Protein AF-A0A0Q3HQ32-F1 (afdb_monomer)

Mean predicted aligned error: 16.42 Å

Structure (mmCIF, N/CA/C/O backbone):
data_AF-A0A0Q3HQ32-F1
#
_entry.id   AF-A0A0Q3HQ32-F1
#
loop_
_atom_site.group_PDB
_atom_site.id
_atom_site.type_symbol
_atom_site.label_atom_id
_atom_site.label_alt_id
_atom_site.label_comp_id
_atom_site.label_asym_id
_atom_site.label_entity_id
_atom_site.label_seq_id
_atom_site.pdbx_PDB_ins_code
_atom_site.Cartn_x
_atom_site.Cartn_y
_atom_site.Cartn_z
_atom_site.occupancy
_atom_site.B_iso_or_equiv
_atom_site.auth_seq_id
_atom_site.auth_comp_id
_atom_site.auth_asym_id
_atom_site.auth_atom_id
_atom_site.pdbx_PDB_model_num
ATOM 1 N N . MET A 1 1 ? -15.593 18.025 6.399 1.00 40.31 1 MET A N 1
ATOM 2 C CA . MET A 1 1 ? -14.802 18.850 5.454 1.00 40.31 1 MET A CA 1
ATOM 3 C C . MET A 1 1 ? -15.377 18.952 4.034 1.00 40.31 1 MET A C 1
ATOM 5 O O . MET A 1 1 ? -15.222 20.007 3.442 1.00 40.31 1 MET A O 1
ATOM 9 N N . ARG A 1 2 ? -16.107 17.960 3.482 1.00 35.00 2 ARG A N 1
ATOM 10 C CA . ARG A 1 2 ? -16.686 18.068 2.115 1.00 35.00 2 ARG A CA 1
ATOM 11 C C . ARG A 1 2 ? -17.697 19.211 1.888 1.00 35.00 2 ARG A C 1
ATOM 13 O O . ARG A 1 2 ? -17.949 19.543 0.744 1.00 35.00 2 ARG A O 1
ATOM 20 N N . LYS A 1 3 ? -18.261 19.812 2.944 1.00 47.81 3 LYS A N 1
ATOM 21 C CA . LYS A 1 3 ? -19.227 20.924 2.838 1.00 47.81 3 LYS A CA 1
ATOM 22 C C . LYS A 1 3 ? -18.592 22.320 2.700 1.00 47.81 3 LYS A C 1
ATOM 24 O O . LYS A 1 3 ? -19.325 23.278 2.513 1.00 47.81 3 LYS A O 1
ATOM 29 N N . VAL A 1 4 ? -17.265 22.442 2.822 1.00 59.91 4 VAL A N 1
ATOM 30 C CA . VAL A 1 4 ? -16.545 23.738 2.779 1.00 59.91 4 VAL A CA 1
ATOM 31 C C . VAL A 1 4 ? -15.892 23.982 1.412 1.00 59.91 4 VAL A C 1
ATOM 33 O O . VAL A 1 4 ? -15.452 25.082 1.104 1.00 59.91 4 VAL A O 1
ATOM 36 N N . ILE A 1 5 ? -15.848 22.956 0.563 1.00 57.22 5 ILE A N 1
ATOM 37 C CA . ILE A 1 5 ? -15.231 23.025 -0.759 1.00 57.22 5 ILE A CA 1
ATOM 38 C C . ILE A 1 5 ? -16.350 23.226 -1.772 1.00 57.22 5 ILE A C 1
ATOM 40 O O . ILE A 1 5 ? -17.346 22.503 -1.739 1.00 57.22 5 ILE A O 1
ATOM 44 N N . ALA A 1 6 ? -16.190 24.212 -2.656 1.00 66.69 6 ALA A N 1
ATOM 45 C CA . ALA A 1 6 ? -17.131 24.451 -3.742 1.00 66.69 6 ALA A CA 1
ATOM 46 C C . ALA A 1 6 ? -17.370 23.156 -4.551 1.00 66.69 6 ALA A C 1
ATOM 48 O O . ALA A 1 6 ? -16.445 22.351 -4.670 1.00 66.69 6 ALA A O 1
ATOM 49 N N . PRO A 1 7 ? -18.552 22.957 -5.163 1.00 66.94 7 PRO A N 1
ATOM 50 C CA . PRO A 1 7 ? -18.891 21.722 -5.884 1.00 66.94 7 PRO A CA 1
ATOM 51 C C . PRO A 1 7 ? -17.851 21.280 -6.932 1.00 66.94 7 PRO A C 1
ATOM 53 O O . PRO A 1 7 ? -17.677 20.086 -7.152 1.00 66.94 7 PRO A O 1
ATOM 56 N N . ASN A 1 8 ? -17.112 22.234 -7.514 1.00 71.62 8 ASN A N 1
ATOM 57 C CA . ASN A 1 8 ? -16.063 22.002 -8.516 1.00 71.62 8 ASN A CA 1
ATOM 58 C C . ASN A 1 8 ? -14.633 22.258 -7.995 1.00 71.62 8 ASN A C 1
ATOM 60 O O . ASN A 1 8 ? -13.676 22.275 -8.771 1.00 71.62 8 ASN A O 1
ATOM 64 N N . GLY A 1 9 ? -14.467 22.495 -6.693 1.00 68.06 9 GLY A N 1
ATOM 65 C CA . GLY A 1 9 ? -13.173 22.776 -6.080 1.00 68.06 9 GLY A CA 1
ATOM 66 C C . GLY A 1 9 ? -12.280 21.537 -6.070 1.00 68.06 9 GLY A C 1
ATOM 67 O O . GLY A 1 9 ? -12.609 20.521 -5.458 1.00 68.06 9 GLY A O 1
ATOM 68 N N . LYS A 1 10 ? -11.122 21.620 -6.730 1.00 76.31 10 LYS A N 1
ATOM 69 C CA . LYS A 1 10 ? -10.086 20.581 -6.686 1.00 76.31 10 LYS A CA 1
ATOM 70 C C . LYS A 1 10 ? -9.064 20.943 -5.610 1.00 76.31 10 LYS A C 1
ATOM 72 O O . LYS A 1 10 ? -8.458 22.005 -5.668 1.00 76.31 10 LYS A O 1
ATOM 77 N N . ILE A 1 11 ? -8.856 20.053 -4.641 1.00 79.19 11 ILE A N 1
ATOM 78 C CA . ILE A 1 11 ? -7.730 20.154 -3.702 1.00 79.19 11 ILE A CA 1
ATOM 79 C C . ILE A 1 11 ? -6.495 19.575 -4.398 1.00 79.19 11 ILE A C 1
ATOM 81 O O . ILE A 1 11 ? -6.561 18.446 -4.900 1.00 79.19 11 ILE A O 1
ATOM 85 N N . GLY A 1 12 ? -5.393 20.326 -4.423 1.00 80.81 12 GLY A N 1
ATOM 86 C CA . GLY A 1 12 ? -4.109 19.852 -4.947 1.00 80.81 12 GLY A CA 1
ATOM 87 C C . GLY A 1 12 ? -3.617 18.594 -4.223 1.00 80.81 12 GLY A C 1
ATOM 88 O O . GLY A 1 12 ? -3.947 18.382 -3.055 1.00 80.81 12 GLY A O 1
ATOM 89 N N . LYS A 1 13 ? -2.849 17.749 -4.920 1.00 74.94 13 LYS A N 1
ATOM 90 C CA . LYS A 1 13 ? -2.297 16.500 -4.366 1.00 74.94 13 LYS A CA 1
ATOM 91 C C . LYS A 1 13 ? -1.462 16.778 -3.108 1.00 74.94 13 LYS A C 1
ATOM 93 O O . LYS A 1 13 ? -1.785 16.246 -2.053 1.00 74.94 13 LYS A O 1
ATOM 98 N N . ASP A 1 14 ? -0.536 17.724 -3.196 1.00 71.50 14 ASP A N 1
ATOM 99 C CA . ASP A 1 14 ? 0.360 18.106 -2.099 1.00 71.50 14 ASP A CA 1
ATOM 100 C C . ASP A 1 14 ? -0.407 18.611 -0.868 1.00 71.50 14 ASP A C 1
ATOM 102 O O . ASP A 1 14 ? -0.069 18.299 0.268 1.00 71.50 14 ASP A O 1
ATOM 106 N N . ALA A 1 15 ? -1.506 19.345 -1.079 1.00 80.19 15 ALA A N 1
ATOM 107 C CA . ALA A 1 15 ? -2.353 19.816 0.014 1.00 80.19 15 ALA A CA 1
ATOM 108 C C . ALA A 1 15 ? -3.093 18.662 0.714 1.00 80.19 15 ALA A C 1
ATOM 110 O O . ALA A 1 15 ? -3.284 18.702 1.929 1.00 80.19 15 ALA A O 1
ATOM 111 N N . LYS A 1 16 ? -3.500 17.622 -0.027 1.00 74.25 16 LYS A N 1
ATOM 112 C CA . LYS A 1 16 ? -4.093 16.416 0.574 1.00 74.25 16 LYS A CA 1
ATOM 113 C C . LYS A 1 16 ? -3.062 15.658 1.403 1.00 74.25 16 LYS A C 1
ATOM 115 O O . LYS A 1 16 ? -3.372 15.288 2.530 1.00 74.25 16 LYS A O 1
ATOM 120 N N . GLU A 1 17 ? -1.862 15.471 0.861 1.00 76.38 17 GLU A N 1
ATOM 121 C CA . GLU A 1 17 ? -0.759 14.780 1.538 1.00 76.38 17 GLU A CA 1
ATOM 122 C C . GLU A 1 17 ? -0.335 15.523 2.806 1.00 76.38 17 GLU A C 1
ATOM 124 O O . GLU A 1 17 ? -0.243 14.914 3.870 1.00 76.38 17 GLU A O 1
ATOM 129 N N . ALA A 1 18 ? -0.195 16.850 2.737 1.00 78.19 18 ALA A N 1
ATOM 130 C CA . ALA A 1 18 ? 0.113 17.677 3.897 1.00 78.19 18 ALA A CA 1
ATOM 131 C C . ALA A 1 18 ? -0.952 17.524 4.991 1.00 78.19 18 ALA A C 1
ATOM 133 O O . ALA A 1 18 ? -0.625 17.203 6.132 1.00 78.19 18 ALA A O 1
ATOM 134 N N . VAL A 1 19 ? -2.238 17.688 4.655 1.00 84.88 19 VAL A N 1
ATOM 135 C CA . VAL A 1 19 ? -3.330 17.533 5.632 1.00 84.88 19 VAL A CA 1
ATOM 136 C C . VAL A 1 19 ? -3.353 16.122 6.220 1.00 84.88 19 VAL A C 1
ATOM 138 O O . VAL A 1 19 ? -3.538 15.972 7.426 1.00 84.88 19 VAL A O 1
ATOM 141 N N . GLN A 1 20 ? -3.136 15.085 5.411 1.00 77.69 20 GLN A N 1
ATOM 142 C CA . GLN A 1 20 ? -3.074 13.705 5.893 1.00 77.69 20 GLN A CA 1
ATOM 143 C C . GLN A 1 20 ? -1.900 13.482 6.854 1.00 77.69 20 GLN A C 1
ATOM 145 O O . GLN A 1 20 ? -2.082 12.837 7.892 1.00 77.69 20 GLN A O 1
ATOM 150 N N . ALA A 1 21 ? -0.726 14.041 6.556 1.00 78.31 21 ALA A N 1
ATOM 151 C CA . ALA A 1 21 ? 0.438 13.978 7.431 1.00 78.31 21 ALA A CA 1
ATOM 152 C C . ALA A 1 21 ? 0.165 14.678 8.772 1.00 78.31 21 ALA A C 1
ATOM 154 O O . ALA A 1 21 ? 0.379 14.073 9.825 1.00 78.31 21 ALA A O 1
ATOM 155 N N . PHE A 1 22 ? -0.410 15.886 8.744 1.00 84.44 22 PHE A N 1
ATOM 156 C CA . PHE A 1 22 ? -0.798 16.625 9.952 1.00 84.44 22 PHE A CA 1
ATOM 157 C C . PHE A 1 22 ? -1.822 15.864 10.797 1.00 84.44 22 PHE A C 1
ATOM 159 O O . PHE A 1 22 ? -1.665 15.752 12.010 1.00 84.44 22 PHE A O 1
ATOM 166 N N . VAL A 1 23 ? -2.864 15.307 10.174 1.00 84.56 23 VAL A N 1
ATOM 167 C CA . VAL A 1 23 ? -3.892 14.530 10.888 1.00 84.56 23 VAL A CA 1
ATOM 168 C C . VAL A 1 23 ? -3.286 13.278 11.518 1.00 84.56 23 VAL A C 1
ATOM 170 O O . VAL A 1 23 ? -3.596 12.949 12.663 1.00 84.56 23 VAL A O 1
ATOM 173 N N . SER A 1 24 ? -2.399 12.593 10.800 1.00 81.62 24 SER A N 1
ATOM 174 C CA . SER A 1 24 ? -1.732 11.390 11.304 1.00 81.62 24 SER A CA 1
ATOM 175 C C . SER A 1 24 ? -0.827 11.703 12.498 1.00 81.62 24 SER A C 1
ATOM 177 O O . SER A 1 24 ? -0.835 10.972 13.490 1.00 81.62 24 SER A O 1
ATOM 179 N N . GLU A 1 25 ? -0.072 12.800 12.431 1.00 87.06 25 GLU A N 1
ATOM 180 C CA . GLU A 1 25 ? 0.767 13.266 13.537 1.00 87.06 25 GLU A CA 1
ATOM 181 C C . GLU A 1 25 ? -0.073 13.690 14.745 1.00 87.06 25 GLU A C 1
ATOM 183 O O . GLU A 1 25 ? 0.215 13.284 15.870 1.00 87.06 25 GLU A O 1
ATOM 188 N N . PHE A 1 26 ? -1.166 14.417 14.512 1.00 88.38 26 PHE A N 1
ATOM 189 C CA . PHE A 1 26 ? -2.107 14.809 15.554 1.00 88.38 26 PHE A CA 1
ATOM 190 C C . PHE A 1 26 ? -2.665 13.593 16.309 1.00 88.38 26 PHE A C 1
ATOM 192 O O . PHE A 1 26 ? -2.622 13.554 17.540 1.00 88.38 26 PHE A O 1
ATOM 199 N N . ILE A 1 27 ? -3.115 12.556 15.591 1.00 88.19 27 ILE A N 1
ATOM 200 C CA . ILE A 1 27 ? -3.602 11.309 16.205 1.00 88.19 27 ILE A CA 1
ATOM 201 C C . ILE A 1 27 ? -2.493 10.645 17.026 1.00 88.19 27 ILE A C 1
ATOM 203 O O . ILE A 1 27 ? -2.734 10.227 18.162 1.00 88.19 27 ILE A O 1
ATOM 207 N N . ALA A 1 28 ? -1.277 10.554 16.481 1.00 85.25 28 ALA A N 1
ATOM 208 C CA . ALA A 1 28 ? -0.144 9.949 17.174 1.00 85.25 28 ALA A CA 1
ATOM 209 C C . ALA A 1 28 ? 0.211 10.705 18.464 1.00 85.25 28 ALA A C 1
ATOM 211 O O . ALA A 1 28 ? 0.496 10.079 19.487 1.00 85.25 28 ALA A O 1
ATOM 212 N N . PHE A 1 29 ? 0.157 12.035 18.432 1.00 88.94 29 PHE A N 1
ATOM 213 C CA . PHE A 1 29 ? 0.477 12.898 19.561 1.00 88.94 29 PHE A CA 1
ATOM 214 C C . PHE A 1 29 ? -0.563 12.788 20.683 1.00 88.94 29 PHE A C 1
ATOM 216 O O . PHE A 1 29 ? -0.204 12.483 21.822 1.00 88.94 29 PHE A O 1
ATOM 223 N N . VAL A 1 30 ? -1.856 12.900 20.353 1.00 90.81 30 VAL A N 1
ATOM 224 C CA . VAL A 1 30 ? -2.958 12.730 21.319 1.00 90.81 30 VAL A CA 1
ATOM 225 C C . VAL A 1 30 ? -2.947 11.326 21.926 1.00 90.81 30 VAL A C 1
ATOM 227 O O . VAL A 1 30 ? -3.079 11.166 23.140 1.00 90.81 30 VAL A O 1
ATOM 230 N N . THR A 1 31 ? -2.735 10.295 21.104 1.00 91.06 31 THR A N 1
ATOM 231 C CA . THR A 1 31 ? -2.704 8.900 21.573 1.00 91.06 31 THR A CA 1
ATOM 232 C C . THR A 1 31 ? -1.505 8.637 22.481 1.00 91.06 31 THR A C 1
ATOM 234 O O . THR A 1 31 ? -1.635 7.924 23.478 1.00 91.06 31 THR A O 1
ATOM 237 N N . ARG A 1 32 ? -0.337 9.220 22.179 1.00 91.06 32 ARG A N 1
ATOM 238 C CA . ARG A 1 32 ? 0.861 9.114 23.024 1.00 91.06 32 ARG A CA 1
ATOM 239 C C . ARG A 1 32 ? 0.616 9.726 24.400 1.00 91.06 32 ARG A C 1
ATOM 241 O O . ARG A 1 32 ? 0.909 9.076 25.403 1.00 91.06 32 ARG A O 1
ATOM 248 N N . GLU A 1 33 ? 0.045 10.924 24.443 1.00 91.31 33 GLU A N 1
ATOM 249 C CA . GLU A 1 33 ? -0.252 11.627 25.693 1.00 91.31 33 GLU A CA 1
ATOM 250 C C . GLU A 1 33 ? -1.294 10.856 26.527 1.00 91.31 33 GLU A C 1
ATOM 252 O O . GLU A 1 33 ? -1.085 10.578 27.712 1.00 91.31 33 GLU A O 1
ATOM 257 N N . ALA A 1 34 ? -2.362 10.369 25.885 1.00 93.75 34 ALA A N 1
ATOM 258 C CA . ALA A 1 34 ? -3.382 9.538 26.527 1.00 93.75 34 ALA A CA 1
ATOM 259 C C . ALA A 1 34 ? -2.824 8.198 27.041 1.00 93.75 34 ALA A C 1
ATOM 261 O O . ALA A 1 34 ? -3.171 7.752 28.136 1.00 93.75 34 ALA A O 1
ATOM 262 N N . SER A 1 35 ? -1.922 7.561 26.288 1.00 91.75 35 SER A N 1
ATOM 263 C CA . SER A 1 35 ? -1.236 6.333 26.706 1.00 91.75 35 SER A CA 1
ATOM 264 C C . SER A 1 35 ? -0.340 6.568 27.926 1.00 91.75 35 SER A C 1
ATOM 266 O O . SER A 1 35 ? -0.322 5.749 28.848 1.00 91.75 35 SER A O 1
ATOM 268 N N . GLY A 1 36 ? 0.362 7.706 27.974 1.00 88.88 36 GLY A N 1
ATOM 269 C CA . GLY A 1 36 ? 1.156 8.116 29.132 1.00 88.88 36 GLY A CA 1
ATOM 270 C C . GLY A 1 36 ? 0.309 8.236 30.400 1.00 88.88 36 GLY A C 1
ATOM 271 O O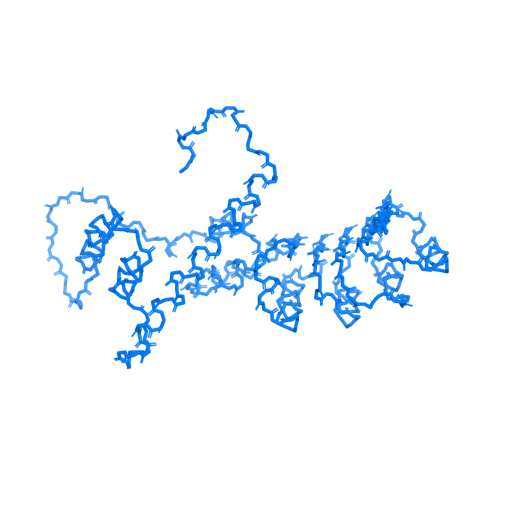 . GLY A 1 36 ? 0.699 7.728 31.454 1.00 88.88 36 GLY A O 1
ATOM 272 N N . LYS A 1 37 ? -0.882 8.837 30.291 1.00 91.25 37 LYS A N 1
ATOM 273 C CA . LYS A 1 37 ? -1.860 8.931 31.385 1.00 91.25 37 LYS A CA 1
ATOM 274 C C . LYS A 1 37 ? -2.392 7.564 31.816 1.00 91.25 37 LYS A C 1
ATOM 276 O O . LYS A 1 37 ? -2.307 7.235 32.995 1.00 91.25 37 LYS A O 1
ATOM 281 N N . CYS A 1 38 ? -2.832 6.745 30.863 1.00 90.12 38 CYS A N 1
ATOM 282 C CA . CYS A 1 38 ? -3.322 5.382 31.093 1.00 90.12 38 CYS A CA 1
ATOM 283 C C . CYS A 1 38 ? -2.308 4.522 31.866 1.00 90.12 38 CYS A C 1
ATOM 285 O O . CYS A 1 38 ? -2.653 3.851 32.838 1.00 90.12 38 CYS A O 1
ATOM 287 N N . ARG A 1 39 ? -1.026 4.594 31.477 1.00 88.25 39 ARG A N 1
ATOM 288 C CA . ARG A 1 39 ? 0.068 3.862 32.134 1.00 88.25 39 ARG A CA 1
ATOM 289 C C . ARG A 1 39 ? 0.305 4.336 33.566 1.00 88.25 39 ARG A C 1
ATOM 291 O O . ARG A 1 39 ? 0.517 3.506 34.446 1.00 88.25 39 ARG A O 1
ATOM 298 N N . LYS A 1 40 ? 0.258 5.652 33.811 1.00 89.56 40 LYS A N 1
ATOM 299 C CA . LYS A 1 40 ? 0.364 6.223 35.168 1.00 89.56 40 LYS A CA 1
ATOM 300 C C . LYS A 1 40 ? -0.776 5.745 36.071 1.00 89.56 40 LYS A C 1
ATOM 302 O O . LYS A 1 40 ? -0.554 5.527 37.256 1.00 89.56 40 LYS A O 1
ATOM 307 N N . GLU A 1 41 ? -1.960 5.534 35.504 1.00 90.62 41 GLU A N 1
ATOM 308 C CA . GLU A 1 41 ? -3.147 5.032 36.210 1.00 90.62 41 GLU A CA 1
ATOM 309 C C . GLU A 1 41 ? -3.221 3.499 36.286 1.00 90.62 41 GLU A C 1
ATOM 311 O O . GLU A 1 41 ? -4.186 2.963 36.824 1.00 90.62 41 GLU A O 1
ATOM 316 N N . LYS A 1 42 ? -2.198 2.785 35.787 1.00 88.19 42 LYS A N 1
ATOM 317 C CA . LYS A 1 42 ? -2.128 1.313 35.742 1.00 88.19 42 LYS A CA 1
ATOM 318 C C . LYS A 1 42 ? -3.342 0.661 35.063 1.00 88.19 42 LYS A C 1
ATOM 320 O O . LYS A 1 42 ? -3.698 -0.467 35.389 1.00 88.19 42 LYS A O 1
ATOM 325 N N . GLN A 1 43 ? -3.968 1.359 34.119 1.00 80.25 43 GLN A N 1
ATOM 326 C CA . GLN A 1 43 ? -5.045 0.796 33.312 1.00 80.25 43 GLN A CA 1
ATOM 327 C C . GLN A 1 43 ? -4.470 0.075 32.093 1.00 80.25 43 GLN A C 1
ATOM 329 O O . GLN A 1 43 ? -3.504 0.534 31.479 1.00 80.25 43 GLN A O 1
ATOM 334 N N . GLU A 1 44 ? -5.087 -1.046 31.730 1.00 76.00 44 GLU A N 1
ATOM 335 C CA . GLU A 1 44 ? -4.661 -1.872 30.595 1.00 76.00 44 GLU A CA 1
ATOM 336 C C . GLU A 1 44 ? -5.120 -1.303 29.242 1.00 76.00 44 GLU A C 1
ATOM 338 O O . GLU A 1 44 ? -4.537 -1.625 28.208 1.00 76.00 44 GLU A O 1
ATOM 343 N N . ALA A 1 45 ? -6.132 -0.425 29.237 1.00 79.31 45 ALA A N 1
ATOM 344 C CA . ALA A 1 45 ? -6.741 0.110 28.024 1.00 79.31 45 ALA A CA 1
ATOM 345 C C . ALA A 1 45 ? -6.949 1.631 28.078 1.00 79.31 45 ALA A C 1
ATOM 347 O O . ALA A 1 45 ? -7.381 2.195 29.084 1.00 79.31 45 ALA A O 1
ATOM 348 N N . ILE A 1 46 ? -6.690 2.299 26.950 1.00 86.00 46 ILE A N 1
ATOM 349 C CA . ILE A 1 46 ? -6.965 3.729 26.787 1.00 86.00 46 ILE A CA 1
ATOM 350 C C . ILE A 1 46 ? -8.485 3.934 26.716 1.00 86.00 46 ILE A C 1
ATOM 352 O O . ILE A 1 46 ? -9.147 3.393 25.835 1.00 86.00 46 ILE A O 1
ATOM 356 N N . THR A 1 47 ? -9.040 4.732 27.629 1.00 88.19 47 THR A N 1
ATOM 357 C CA . THR A 1 47 ? -10.462 5.072 27.681 1.00 88.19 47 THR A CA 1
ATOM 358 C C . THR A 1 47 ? -10.729 6.442 27.051 1.00 88.19 47 THR A C 1
ATOM 360 O O . THR A 1 47 ? -9.815 7.238 26.821 1.00 88.19 47 THR A O 1
ATOM 363 N N . GLY A 1 48 ? -12.008 6.757 26.813 1.00 88.38 48 GLY A N 1
ATOM 364 C CA . GLY A 1 48 ? -12.416 8.088 26.354 1.00 88.38 48 GLY A CA 1
ATOM 365 C C . GLY A 1 48 ? -12.025 9.218 27.317 1.00 88.38 48 GLY A C 1
ATOM 366 O O . GLY A 1 48 ? -11.739 10.323 26.864 1.00 88.38 48 GLY A O 1
ATOM 367 N N . ASP A 1 49 ? -11.932 8.946 28.623 1.00 90.81 49 ASP A N 1
ATOM 368 C CA . ASP A 1 49 ? -11.510 9.954 29.604 1.00 90.81 49 ASP A CA 1
ATOM 369 C C . ASP A 1 49 ? -10.006 10.251 29.501 1.00 90.81 49 ASP A C 1
ATOM 371 O O . ASP A 1 49 ? -9.603 11.406 29.632 1.00 90.81 49 ASP A O 1
ATOM 375 N N . HIS A 1 50 ? -9.172 9.252 29.177 1.00 92.06 50 HIS A N 1
ATOM 376 C CA . HIS A 1 50 ? -7.748 9.480 28.896 1.00 92.06 50 HIS A CA 1
ATOM 377 C C . HIS A 1 50 ? -7.546 10.358 27.655 1.00 92.06 50 HIS A C 1
ATOM 379 O O . HIS A 1 50 ? -6.663 11.214 27.647 1.00 92.06 50 HIS A O 1
ATOM 385 N N . LEU A 1 51 ? -8.373 10.172 26.619 1.00 94.31 51 LEU A N 1
ATOM 386 C CA . LEU A 1 51 ? -8.341 11.004 25.412 1.00 94.31 51 LEU A CA 1
ATOM 387 C C . LEU A 1 51 ? -8.803 12.435 25.703 1.00 94.31 51 LEU A C 1
ATOM 389 O O . LEU A 1 51 ? -8.157 13.381 25.265 1.00 94.31 51 LEU A O 1
ATOM 393 N N . LEU A 1 52 ? -9.874 12.613 26.483 1.00 93.69 52 LEU A N 1
ATOM 394 C CA . LEU A 1 52 ? -10.320 13.936 26.932 1.00 93.69 52 LEU A CA 1
ATOM 395 C C . LEU A 1 52 ? -9.244 14.651 27.751 1.00 93.69 52 LEU A C 1
AT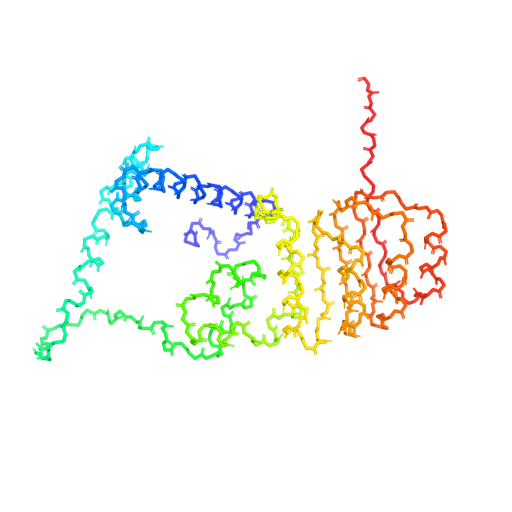OM 397 O O . LEU A 1 52 ? -9.007 15.841 27.551 1.00 93.69 52 LEU A O 1
ATOM 401 N N . TRP A 1 53 ? -8.575 13.927 28.648 1.00 94.00 53 TRP A N 1
ATOM 402 C CA . TRP A 1 53 ? -7.460 14.468 29.416 1.00 94.00 53 TRP A CA 1
ATOM 403 C C . TRP A 1 53 ? -6.305 14.896 28.504 1.00 94.00 53 TRP A C 1
ATOM 405 O O . TRP A 1 53 ? -5.818 16.014 28.634 1.00 94.00 53 TRP A O 1
ATOM 415 N N . ALA A 1 54 ? -5.909 14.052 27.548 1.00 95.00 54 ALA A N 1
ATOM 416 C CA . ALA A 1 54 ? -4.848 14.372 26.597 1.00 95.00 54 ALA A CA 1
ATOM 417 C C . ALA A 1 54 ? -5.187 15.619 25.772 1.00 95.00 54 ALA A C 1
ATOM 419 O O . ALA A 1 54 ? -4.388 16.545 25.703 1.00 95.00 54 ALA A O 1
ATOM 420 N N . MET A 1 55 ? -6.398 15.698 25.218 1.00 95.12 55 MET A N 1
ATOM 421 C CA . MET A 1 55 ? -6.860 16.873 24.473 1.00 95.12 55 MET A CA 1
ATOM 422 C C . MET A 1 55 ? -6.782 18.155 25.315 1.00 95.12 55 MET A C 1
ATOM 424 O O . MET A 1 55 ? -6.368 19.195 24.808 1.00 95.12 55 MET A O 1
ATOM 428 N N . AL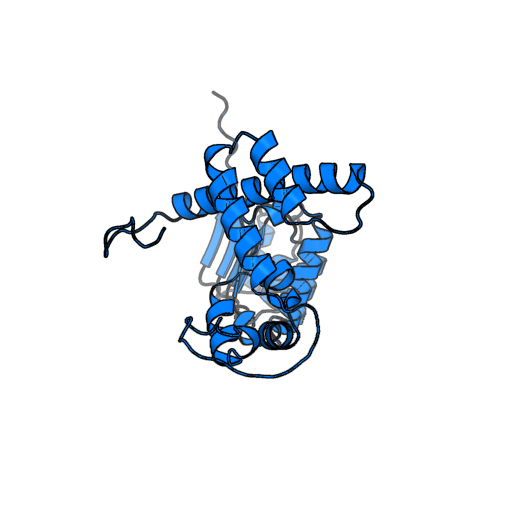A A 1 56 ? -7.119 18.083 26.606 1.00 92.88 56 ALA A N 1
ATOM 429 C CA . ALA A 1 56 ? -7.057 19.233 27.503 1.00 92.88 56 ALA A CA 1
ATOM 430 C C . ALA A 1 56 ? -5.602 19.649 27.777 1.00 92.88 56 ALA A C 1
ATOM 432 O O . ALA A 1 56 ? -5.255 20.822 27.635 1.00 92.88 56 ALA A O 1
ATOM 433 N N . THR A 1 57 ? -4.737 18.687 28.107 1.00 93.25 57 THR A N 1
ATOM 434 C CA . THR A 1 57 ? -3.301 18.911 28.345 1.00 93.25 57 THR A CA 1
ATOM 435 C C . THR A 1 57 ? -2.602 19.516 27.131 1.00 93.25 57 THR A C 1
ATOM 437 O O . THR A 1 57 ? -1.746 20.382 27.276 1.00 93.25 57 THR A O 1
ATOM 440 N N . LEU A 1 58 ? -2.997 19.097 25.930 1.00 93.12 58 LEU A N 1
ATOM 441 C CA . LEU A 1 58 ? -2.423 19.570 24.674 1.00 93.12 58 LEU A CA 1
ATOM 442 C C . LEU A 1 58 ? -3.003 20.915 24.197 1.00 93.12 58 LEU A C 1
ATOM 444 O O . LEU A 1 58 ? -2.648 21.380 23.119 1.00 93.12 58 LEU A O 1
ATOM 448 N N . GLY A 1 59 ? -3.881 21.547 24.984 1.00 92.06 59 GLY A N 1
ATOM 449 C CA . GLY A 1 59 ? -4.405 22.887 24.705 1.00 92.06 59 GLY A CA 1
ATOM 450 C C . GLY A 1 59 ? -5.683 22.934 23.862 1.00 92.06 59 GLY A C 1
ATOM 451 O O . GLY A 1 59 ? -6.151 24.020 23.538 1.00 92.06 59 GLY A O 1
ATOM 452 N N . PHE A 1 60 ? -6.313 21.798 23.551 1.00 92.75 60 PHE A N 1
ATOM 453 C CA . PHE A 1 60 ? -7.554 21.731 22.761 1.00 92.75 60 PHE A CA 1
ATOM 454 C C . PHE A 1 60 ? -8.813 21.927 23.624 1.00 92.75 60 PHE A C 1
ATOM 456 O O . PHE A 1 60 ? -9.764 21.147 23.543 1.00 92.75 60 PHE A O 1
ATOM 463 N N . GLN A 1 61 ? -8.822 22.964 24.467 1.00 90.56 61 GLN A N 1
ATOM 464 C CA . GLN A 1 61 ? -9.867 23.202 25.476 1.00 90.56 61 GLN A CA 1
ATOM 465 C C . GLN A 1 61 ? -11.267 23.367 24.870 1.00 90.56 61 GLN A C 1
ATOM 467 O O . GLN A 1 61 ? -12.227 22.771 25.363 1.00 90.56 61 GLN A O 1
ATOM 472 N N . ASP A 1 62 ? -11.368 24.070 23.741 1.00 88.31 62 ASP A N 1
ATOM 473 C CA . ASP A 1 62 ? -12.641 24.315 23.046 1.00 88.31 62 ASP A CA 1
ATOM 474 C C . ASP A 1 62 ? -13.321 23.023 22.558 1.00 88.31 62 ASP A C 1
ATOM 476 O O . ASP A 1 62 ? -14.535 22.976 22.357 1.00 88.31 62 ASP A O 1
ATOM 480 N N . TYR A 1 63 ? -12.557 21.936 22.412 1.00 88.62 63 TYR A N 1
ATOM 481 C CA . TYR A 1 63 ? -13.067 20.637 21.975 1.00 88.62 63 TYR A CA 1
ATOM 482 C C . TYR A 1 63 ? -13.526 19.750 23.137 1.00 88.62 63 TYR A C 1
ATOM 484 O O . TYR A 1 63 ? -14.251 18.779 22.918 1.00 88.62 63 TYR A O 1
ATOM 492 N N . ILE A 1 64 ? -13.165 20.070 24.381 1.00 91.00 64 ILE A N 1
ATOM 493 C CA . ILE A 1 64 ? -13.411 19.196 25.536 1.00 91.00 64 ILE A CA 1
ATOM 494 C C . ILE A 1 64 ? -14.895 19.045 25.831 1.00 91.00 64 ILE A C 1
ATOM 496 O O . ILE A 1 64 ? -15.366 17.929 26.040 1.00 91.00 64 ILE A O 1
ATOM 500 N N . GLN A 1 65 ? -15.646 20.143 25.850 1.00 83.88 65 GLN A N 1
ATOM 501 C CA . GLN A 1 65 ? -17.070 20.096 26.170 1.00 83.88 65 GLN A CA 1
ATOM 502 C C . GLN A 1 65 ? -17.890 19.357 25.095 1.00 83.88 65 GLN A C 1
ATOM 504 O O . GLN A 1 65 ? -18.647 18.455 25.468 1.00 83.88 65 GLN A O 1
ATOM 509 N N . PRO A 1 66 ? -17.693 19.610 23.784 1.00 88.50 66 PRO A N 1
ATOM 510 C CA . PRO A 1 66 ? -18.288 18.786 22.731 1.00 88.50 66 PRO A CA 1
ATOM 511 C C . PRO A 1 66 ? -17.929 17.296 22.837 1.00 88.50 66 PRO A C 1
ATOM 513 O O . PRO A 1 66 ? -18.808 16.438 22.742 1.00 88.50 66 PRO A O 1
ATOM 516 N N . LEU A 1 67 ? -16.654 16.971 23.076 1.00 88.38 67 LEU A N 1
ATOM 517 C CA . LEU A 1 67 ? -16.197 15.581 23.178 1.00 88.38 67 LEU A CA 1
ATOM 518 C C . LEU A 1 67 ? -16.747 14.878 24.429 1.00 88.38 67 LEU A C 1
ATOM 520 O O . LEU A 1 67 ? -17.103 13.702 24.356 1.00 88.38 67 LEU A O 1
ATOM 524 N N . LYS A 1 68 ? -16.883 15.585 25.558 1.00 86.12 68 LYS A N 1
ATOM 525 C CA . LYS A 1 68 ? -17.533 15.071 26.777 1.00 86.12 68 LYS A CA 1
ATOM 526 C C . LYS A 1 68 ? -18.994 14.715 26.523 1.00 86.12 68 LYS A C 1
ATOM 528 O O . LYS A 1 68 ? -19.416 13.620 26.889 1.00 86.12 68 LYS A O 1
ATOM 533 N N . LEU A 1 69 ? -19.742 15.603 25.865 1.00 81.12 69 LEU A N 1
ATOM 534 C CA . LEU A 1 69 ? -21.139 15.354 25.491 1.00 81.12 69 LEU A CA 1
ATOM 535 C C . LEU A 1 69 ? -21.259 14.135 24.568 1.00 81.12 69 LEU A C 1
ATOM 537 O O . LEU A 1 69 ? -22.120 13.279 24.775 1.00 81.12 69 LEU A O 1
ATOM 541 N N . TYR A 1 70 ? -20.363 14.019 23.585 1.00 82.81 70 TYR A N 1
ATOM 542 C CA . TYR A 1 70 ? -20.318 12.863 22.694 1.00 82.81 70 TYR A CA 1
ATOM 543 C C . TYR A 1 70 ? -20.033 11.560 23.454 1.00 82.81 70 TYR A C 1
ATOM 545 O O . TYR A 1 70 ? -20.754 10.577 23.285 1.00 82.81 70 TYR A O 1
ATOM 553 N N . LEU A 1 71 ? -19.029 11.557 24.337 1.00 83.50 71 LEU A N 1
ATOM 554 C CA . LEU A 1 71 ? -18.668 10.391 25.144 1.00 83.50 71 LEU A CA 1
ATOM 555 C C . LEU A 1 71 ? -19.804 9.974 26.088 1.00 83.50 71 LEU A C 1
ATOM 557 O O . LEU A 1 71 ? -20.071 8.783 26.239 1.00 83.50 71 LEU A O 1
ATOM 561 N N . GLN A 1 72 ? -20.501 10.938 26.693 1.00 79.75 72 GLN A N 1
ATOM 562 C CA . GLN A 1 72 ? -21.665 10.684 27.543 1.00 79.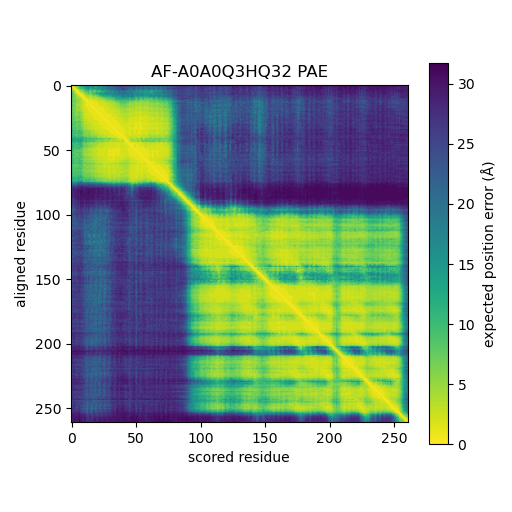75 72 GLN A CA 1
ATOM 563 C C . GLN A 1 72 ? -22.810 10.045 26.751 1.00 79.75 72 GLN A C 1
ATOM 565 O O . GLN A 1 72 ? -23.381 9.050 27.197 1.00 79.75 72 GLN A O 1
ATOM 570 N N . LYS A 1 73 ? -23.107 10.564 25.554 1.00 76.88 73 LYS A N 1
ATOM 571 C CA . LYS A 1 73 ? -24.109 9.973 24.659 1.00 76.88 73 LYS A CA 1
ATOM 572 C C . LYS A 1 73 ? -23.720 8.552 24.253 1.00 76.88 73 LYS A C 1
ATOM 574 O O . LYS A 1 73 ? -24.554 7.659 24.314 1.00 76.88 73 LYS A O 1
ATOM 579 N N . TYR A 1 74 ? -22.455 8.324 23.903 1.00 72.31 74 TYR A N 1
ATOM 580 C CA . TYR A 1 74 ? -21.952 7.001 23.528 1.00 72.31 74 TYR A CA 1
ATOM 581 C C . TYR A 1 74 ? -22.069 5.987 24.678 1.00 72.31 74 TYR A C 1
ATOM 583 O O . TYR A 1 74 ? -22.516 4.862 24.476 1.00 72.31 74 TYR A O 1
ATOM 591 N N . ARG A 1 75 ? -21.754 6.406 25.912 1.00 78.94 75 ARG A N 1
ATOM 592 C CA . ARG A 1 75 ? -21.940 5.595 27.128 1.00 78.94 75 ARG A CA 1
ATOM 593 C C . ARG A 1 75 ? -23.408 5.267 27.412 1.00 78.94 75 ARG A C 1
ATOM 595 O O . ARG A 1 75 ? -23.677 4.188 27.922 1.00 78.94 75 ARG A O 1
ATOM 602 N N . GLY A 1 76 ? -24.333 6.172 27.088 1.00 63.25 76 GLY A N 1
ATOM 603 C CA . GLY A 1 76 ? -25.778 5.956 27.237 1.00 63.25 76 GLY A CA 1
ATOM 604 C C . GLY A 1 76 ? -26.407 5.058 26.164 1.00 63.25 76 GLY A C 1
ATOM 605 O O . GLY A 1 76 ? -27.517 4.582 26.363 1.00 63.25 76 GLY A O 1
ATOM 606 N N . VAL A 1 77 ? -25.711 4.820 25.046 1.00 56.38 77 VAL A N 1
ATOM 607 C CA . VAL A 1 77 ? -26.182 3.993 23.916 1.00 56.38 77 VAL A CA 1
ATOM 608 C C . VAL A 1 77 ? -25.699 2.536 24.015 1.00 56.38 77 VAL A C 1
ATOM 610 O O . VAL A 1 77 ? -26.307 1.656 23.414 1.00 56.38 77 VAL A O 1
ATOM 613 N N . LEU A 1 78 ? -24.652 2.241 24.795 1.00 43.28 78 LEU A N 1
ATOM 614 C CA . LEU A 1 78 ? -24.201 0.865 25.034 1.00 43.28 78 LEU A CA 1
ATOM 615 C C . LEU A 1 78 ? -25.046 0.203 26.145 1.00 43.28 78 LEU A C 1
ATOM 617 O O . LEU A 1 78 ? -25.000 0.660 27.290 1.00 43.28 78 LEU A O 1
ATOM 621 N N . PRO A 1 79 ? -25.795 -0.882 25.870 1.00 41.94 79 PRO A N 1
ATOM 622 C CA . PRO A 1 79 ? -26.632 -1.516 26.881 1.00 41.94 79 PRO A CA 1
ATOM 623 C C . PRO A 1 79 ? -25.781 -2.260 27.924 1.00 41.94 79 PRO A C 1
ATOM 625 O O . PRO A 1 79 ? -25.036 -3.193 27.616 1.00 41.94 79 PRO A O 1
ATOM 628 N N . ARG A 1 80 ? -25.931 -1.886 29.202 1.00 45.50 80 ARG A N 1
ATOM 629 C CA . ARG A 1 80 ? -25.560 -2.734 30.348 1.00 45.50 80 ARG A CA 1
ATOM 630 C C . ARG A 1 80 ? -26.503 -3.947 30.374 1.00 45.50 80 ARG A C 1
ATOM 632 O O . ARG A 1 80 ? -27.548 -3.868 30.998 1.00 45.50 80 ARG A O 1
ATOM 639 N N . LYS A 1 81 ? -26.079 -5.064 29.771 1.00 38.28 81 LYS A N 1
ATOM 640 C CA . LYS A 1 81 ? -26.691 -6.412 29.850 1.00 38.28 81 LYS A CA 1
ATOM 641 C C . LYS A 1 81 ? -28.147 -6.547 29.342 1.00 38.28 81 LYS A C 1
ATOM 643 O O . LYS A 1 81 ? -28.966 -5.645 29.418 1.00 38.28 81 LYS A O 1
ATOM 648 N N . MET A 1 82 ? -28.424 -7.735 28.802 1.00 49.25 82 MET A N 1
ATOM 649 C CA . MET A 1 82 ? -29.692 -8.206 28.228 1.00 49.25 82 MET A CA 1
ATOM 650 C C . MET A 1 82 ? -30.881 -8.076 29.198 1.00 49.25 82 MET A C 1
ATOM 652 O O . MET A 1 82 ? -30.831 -8.723 30.237 1.00 49.25 82 MET A O 1
ATOM 656 N N . VAL A 1 83 ? -31.945 -7.348 28.820 1.00 35.53 83 VAL A N 1
ATOM 657 C CA . VAL A 1 83 ? -33.382 -7.672 29.029 1.00 35.53 83 VAL A CA 1
ATOM 658 C C . VAL A 1 83 ? -34.191 -6.924 27.949 1.00 35.53 83 VAL A C 1
ATOM 660 O O . VAL A 1 83 ? -33.854 -5.794 27.603 1.00 35.53 83 VAL A O 1
ATOM 663 N N . ALA A 1 84 ? -35.204 -7.582 27.382 1.00 45.53 84 ALA A N 1
ATOM 664 C CA . ALA A 1 84 ? -36.028 -7.116 26.267 1.00 45.53 84 ALA A CA 1
ATOM 665 C C . ALA A 1 84 ? -37.192 -6.168 26.661 1.00 45.53 84 ALA A C 1
ATOM 667 O O . ALA A 1 84 ? -37.743 -6.299 27.750 1.00 45.53 84 ALA A O 1
ATOM 668 N N . GLU A 1 85 ? -37.579 -5.334 25.675 1.00 39.88 85 GLU A N 1
ATOM 669 C CA . GLU A 1 85 ? -38.851 -4.593 25.439 1.00 39.88 85 GLU A CA 1
ATOM 670 C C . GLU A 1 85 ? -39.255 -3.355 26.285 1.00 39.88 85 GLU A C 1
ATOM 672 O O . GLU A 1 85 ? -38.838 -3.229 27.434 1.00 39.88 85 GLU A O 1
ATOM 677 N N . PRO A 1 86 ? -40.173 -2.475 25.789 1.00 50.81 86 PRO A N 1
ATOM 678 C CA . PRO A 1 86 ? -40.473 -2.062 24.404 1.00 50.81 86 PRO A CA 1
ATOM 679 C C . PRO A 1 86 ? -40.452 -0.517 24.206 1.00 50.81 86 PRO A C 1
ATOM 681 O O . PRO A 1 86 ? -40.480 0.274 25.145 1.00 50.81 86 PRO A O 1
ATOM 684 N N . ASN A 1 87 ? -40.395 -0.088 22.942 1.00 45.00 87 ASN A N 1
ATOM 685 C CA . ASN A 1 87 ? -40.344 1.312 22.473 1.00 45.00 87 ASN A CA 1
ATOM 686 C C . ASN A 1 87 ? -41.686 2.066 22.714 1.00 45.00 87 ASN A C 1
ATOM 688 O O . ASN A 1 87 ? -42.717 1.398 22.816 1.00 45.00 87 ASN A O 1
ATOM 692 N N . PRO A 1 88 ? -41.738 3.422 22.738 1.00 56.28 88 PRO A N 1
ATOM 693 C CA . PRO A 1 88 ? -41.808 4.171 21.473 1.00 56.28 88 PRO A CA 1
ATOM 694 C C . PRO A 1 88 ? -41.146 5.572 21.488 1.00 56.28 88 PRO A C 1
ATOM 696 O O . PRO A 1 88 ? -41.480 6.421 22.310 1.00 56.28 88 PRO A O 1
ATOM 699 N N . LEU A 1 89 ? -40.259 5.842 20.522 1.00 38.75 89 LEU A N 1
ATOM 700 C CA . LEU A 1 89 ? -40.307 6.927 19.511 1.00 38.75 89 LEU A CA 1
ATOM 701 C C . LEU A 1 89 ? -39.007 6.889 18.662 1.00 38.75 89 LEU A C 1
ATOM 703 O O . LEU A 1 89 ? -37.960 6.481 19.167 1.00 38.75 89 LEU A O 1
ATOM 707 N N . PRO A 1 90 ? -39.039 7.257 17.363 1.00 48.69 90 PRO A N 1
ATOM 708 C CA . PRO A 1 90 ? -38.015 6.855 16.399 1.00 48.69 90 PRO A CA 1
ATOM 709 C C . PRO A 1 90 ? -36.753 7.719 16.517 1.00 48.69 90 PRO A C 1
ATOM 711 O O . PRO A 1 90 ? -36.630 8.781 15.909 1.00 48.69 90 PRO A O 1
ATOM 714 N N . VAL A 1 91 ? -35.780 7.243 17.290 1.00 47.53 91 VAL A N 1
ATOM 715 C CA . VAL A 1 91 ? -34.377 7.639 17.120 1.00 47.53 91 VAL A CA 1
ATOM 716 C C . VAL A 1 91 ? -33.897 6.985 15.818 1.00 47.53 91 VAL A C 1
ATOM 718 O O . VAL A 1 91 ? -34.216 5.812 15.619 1.00 47.53 91 VAL A O 1
ATOM 721 N N . PRO A 1 92 ? -33.165 7.679 14.917 1.00 47.59 92 PRO A N 1
ATOM 722 C CA . PRO A 1 92 ? -32.583 7.019 13.755 1.00 47.59 92 PRO A CA 1
ATOM 723 C C . PRO A 1 92 ? -31.765 5.847 14.276 1.00 47.59 92 PRO A C 1
ATOM 725 O O . PRO A 1 92 ? -30.870 6.063 15.099 1.00 47.59 92 PRO A O 1
ATOM 728 N N . GLU A 1 93 ? -32.129 4.634 13.860 1.00 50.44 93 GLU A N 1
ATOM 729 C CA . GLU A 1 93 ? -31.428 3.416 14.242 1.00 50.44 93 GLU A CA 1
ATOM 730 C C . GLU A 1 93 ? -29.933 3.675 14.103 1.00 50.44 93 GLU A C 1
ATOM 732 O O . GLU A 1 93 ? -29.461 4.156 13.063 1.00 50.44 93 GLU A O 1
ATOM 737 N N . VAL A 1 94 ? -29.193 3.435 15.186 1.00 54.62 94 VAL A N 1
ATOM 738 C CA . VAL A 1 94 ? -27.738 3.384 15.119 1.00 54.62 94 VAL A CA 1
ATOM 739 C C . VAL A 1 94 ? -27.445 2.248 14.158 1.00 54.62 94 VAL A C 1
ATOM 741 O O . VAL A 1 94 ? -27.528 1.082 14.526 1.00 54.62 94 VAL A O 1
ATOM 744 N N . ARG A 1 95 ? -27.233 2.615 12.893 1.00 57.03 95 ARG A N 1
ATOM 745 C CA . ARG A 1 95 ? -27.081 1.675 11.795 1.00 57.03 95 ARG A CA 1
ATOM 746 C C . ARG A 1 95 ? -25.915 0.771 12.141 1.00 57.03 95 ARG A C 1
ATOM 748 O O . ARG A 1 95 ? -24.793 1.257 12.301 1.00 57.03 95 ARG A O 1
ATOM 755 N N . ASP A 1 96 ? -26.201 -0.513 12.288 1.00 63.06 96 ASP A N 1
ATOM 756 C CA . ASP A 1 96 ? -25.171 -1.499 12.527 1.00 63.06 96 ASP A CA 1
ATOM 757 C C . ASP A 1 96 ? -24.326 -1.629 11.256 1.00 63.06 96 ASP A C 1
ATOM 759 O O . ASP A 1 96 ? -24.721 -2.221 10.255 1.00 63.06 96 ASP A O 1
ATOM 763 N N . TRP A 1 97 ? -23.155 -0.995 11.264 1.00 65.31 97 TRP A N 1
ATOM 764 C CA . TRP A 1 97 ? -22.215 -1.067 10.148 1.00 65.31 97 TRP A CA 1
ATOM 765 C C . TRP A 1 97 ? -21.516 -2.433 10.066 1.00 65.31 97 TRP A C 1
ATOM 767 O O . TRP A 1 97 ? -20.789 -2.679 9.100 1.00 65.31 97 TRP A O 1
ATOM 777 N N . SER A 1 98 ? -21.717 -3.321 11.049 1.00 61.50 98 SER A N 1
ATOM 778 C CA . SER A 1 98 ? -21.242 -4.705 10.980 1.00 61.50 98 SER A CA 1
ATOM 779 C C . SER A 1 98 ? -22.056 -5.559 9.998 1.00 61.50 98 SER A C 1
ATOM 781 O O . SER A 1 98 ? -21.511 -6.521 9.456 1.00 61.50 98 SER A O 1
ATOM 783 N N . GLU A 1 99 ? -23.287 -5.140 9.676 1.00 65.38 99 GLU A N 1
ATOM 784 C CA . GLU A 1 99 ? -24.172 -5.770 8.682 1.00 65.38 99 GLU A CA 1
ATOM 785 C C . GLU A 1 99 ? -23.957 -5.260 7.247 1.00 65.38 99 GLU A C 1
ATOM 787 O O . GLU A 1 99 ? -24.683 -5.644 6.327 1.00 65.38 99 GLU A O 1
ATOM 792 N N . LEU A 1 100 ? -22.970 -4.384 7.017 1.00 70.56 100 LEU A N 1
ATOM 793 C CA . LEU A 1 100 ? -22.614 -3.993 5.655 1.00 70.56 100 LEU A CA 1
ATOM 794 C C . LEU A 1 100 ? -22.285 -5.239 4.828 1.00 70.56 100 LEU A C 1
ATOM 796 O O . LEU A 1 100 ? -21.473 -6.074 5.231 1.00 70.56 100 LEU A O 1
ATOM 800 N N . THR A 1 101 ? -22.882 -5.329 3.639 1.00 79.19 101 THR A N 1
ATOM 801 C CA . THR A 1 101 ? -22.553 -6.395 2.698 1.00 79.19 101 THR A CA 1
ATOM 802 C C . THR A 1 101 ? -21.073 -6.330 2.333 1.00 79.19 101 THR A C 1
ATOM 804 O O . THR A 1 101 ? -20.454 -5.260 2.313 1.00 79.19 101 THR A O 1
ATOM 807 N N . VAL A 1 102 ? -20.504 -7.489 2.005 1.00 78.62 102 VAL A N 1
ATOM 808 C CA . VAL A 1 102 ? -19.106 -7.611 1.574 1.00 78.62 102 VAL A CA 1
ATOM 809 C C . VAL A 1 102 ? -18.803 -6.670 0.400 1.00 78.62 102 VAL A C 1
ATOM 811 O O . VAL A 1 102 ? -17.733 -6.068 0.367 1.00 78.62 102 VAL A O 1
ATOM 814 N N . ASP A 1 103 ? -19.767 -6.445 -0.496 1.00 80.94 103 ASP A N 1
ATOM 815 C CA . ASP A 1 103 ? -19.640 -5.503 -1.613 1.00 80.94 103 ASP A CA 1
ATOM 816 C C . ASP A 1 103 ? -19.493 -4.048 -1.150 1.00 80.94 103 ASP A C 1
ATOM 818 O O . ASP A 1 103 ? -18.658 -3.304 -1.668 1.00 80.94 103 ASP A O 1
ATOM 822 N N . ALA A 1 104 ? -20.269 -3.632 -0.144 1.00 83.75 104 ALA A N 1
ATOM 823 C CA . ALA A 1 104 ? -20.176 -2.288 0.412 1.00 83.75 104 ALA A CA 1
ATOM 824 C C . ALA A 1 104 ? -18.852 -2.083 1.165 1.00 83.75 104 ALA A C 1
ATOM 826 O O . ALA A 1 104 ? -18.211 -1.041 1.009 1.00 83.75 104 ALA A O 1
ATOM 827 N N . LEU A 1 105 ? -18.407 -3.085 1.931 1.00 84.38 105 LEU A N 1
ATOM 828 C CA . LEU A 1 105 ? -17.100 -3.064 2.597 1.00 84.38 105 LEU A CA 1
ATOM 829 C C . LEU A 1 105 ? -15.954 -3.035 1.588 1.00 84.38 105 LEU A C 1
ATOM 831 O O . LEU A 1 105 ? -15.043 -2.224 1.731 1.00 84.38 105 LEU A O 1
ATOM 835 N N . SER A 1 106 ? -16.034 -3.844 0.534 1.00 81.31 106 SER A N 1
ATOM 836 C CA . SER A 1 106 ? -15.072 -3.849 -0.567 1.00 81.31 106 SER A CA 1
ATOM 837 C C . SER A 1 106 ? -14.988 -2.470 -1.223 1.00 81.31 106 SER A C 1
ATOM 839 O O . SER A 1 106 ? -13.907 -1.893 -1.323 1.00 81.31 106 SER A O 1
ATOM 841 N N . ALA A 1 107 ? -16.129 -1.858 -1.559 1.00 84.25 107 ALA A N 1
ATOM 842 C CA . ALA A 1 107 ? -16.167 -0.516 -2.136 1.00 84.25 107 ALA A CA 1
ATOM 843 C C . ALA A 1 107 ? -15.525 0.545 -1.224 1.00 84.25 107 ALA A C 1
ATOM 845 O O . ALA A 1 107 ? -14.846 1.446 -1.720 1.00 84.25 107 ALA A O 1
ATOM 846 N N . ILE A 1 108 ? -15.685 0.434 0.097 1.00 85.75 108 ILE A N 1
ATOM 847 C CA . ILE A 1 108 ? -15.004 1.307 1.064 1.00 85.75 108 ILE A CA 1
ATOM 848 C C . ILE A 1 108 ? -13.502 1.010 1.086 1.00 85.75 108 ILE A C 1
ATOM 850 O O . ILE A 1 108 ? -12.696 1.937 1.017 1.00 85.75 108 ILE A O 1
ATOM 854 N N . PHE A 1 109 ? -13.111 -0.261 1.149 1.00 87.06 109 PHE A N 1
ATOM 855 C CA . PHE A 1 109 ? -11.712 -0.671 1.268 1.00 87.06 109 PHE A CA 1
ATOM 856 C C . PHE A 1 109 ? -10.902 -0.362 0.011 1.00 87.06 109 PHE A C 1
ATOM 858 O O . PHE A 1 109 ? -9.738 -0.020 0.143 1.00 87.06 109 PHE A O 1
ATOM 865 N N . THR A 1 110 ? -11.506 -0.326 -1.183 1.00 83.38 110 THR A N 1
ATOM 866 C CA . THR A 1 110 ? -10.823 0.183 -2.396 1.00 83.38 110 THR A CA 1
ATOM 867 C C . THR A 1 110 ? -10.395 1.652 -2.287 1.00 83.38 110 THR A C 1
ATOM 869 O O . THR A 1 110 ? -9.657 2.149 -3.136 1.00 83.38 110 THR A O 1
ATOM 872 N N . LYS A 1 111 ? -10.892 2.390 -1.284 1.00 83.38 111 LYS A N 1
ATOM 873 C CA . LYS A 1 111 ? -10.484 3.771 -0.981 1.00 83.38 111 LYS A CA 1
ATOM 874 C C . LYS A 1 111 ? -9.441 3.858 0.132 1.00 83.38 111 LYS A C 1
ATOM 876 O O . LYS A 1 111 ? -9.025 4.969 0.451 1.00 83.38 111 LYS A O 1
ATOM 881 N N . LEU A 1 112 ? -9.056 2.731 0.722 1.00 83.25 112 LEU A N 1
ATOM 882 C CA . LEU A 1 112 ? -8.040 2.621 1.762 1.00 83.25 112 LEU A CA 1
ATOM 883 C C . LEU A 1 112 ? -6.759 2.021 1.166 1.00 83.25 112 LEU A C 1
ATOM 885 O O . LEU A 1 112 ? -6.827 1.211 0.245 1.00 83.25 112 LEU A O 1
ATOM 889 N N . GLY A 1 113 ? -5.598 2.416 1.687 1.00 78.62 113 GLY A N 1
ATOM 890 C CA . GLY A 1 113 ? -4.322 1.797 1.338 1.00 78.62 113 GLY A CA 1
ATOM 891 C C . GLY A 1 113 ? -4.044 0.528 2.151 1.00 78.62 113 GLY A C 1
ATOM 892 O O . GLY A 1 113 ? -4.736 0.212 3.127 1.00 78.62 113 GLY A O 1
ATOM 893 N N . THR A 1 114 ? -2.984 -0.198 1.772 1.00 84.31 114 THR A N 1
ATOM 894 C CA . THR A 1 114 ? -2.510 -1.410 2.471 1.00 84.31 114 THR A CA 1
ATOM 895 C C . THR A 1 114 ? -2.364 -1.179 3.974 1.00 84.31 114 THR A C 1
ATOM 897 O O . THR A 1 114 ? -2.746 -2.026 4.784 1.00 84.31 114 THR A O 1
ATOM 900 N N . ILE A 1 115 ? -1.801 -0.032 4.361 1.00 82.06 115 ILE A N 1
ATOM 901 C CA . ILE A 1 115 ? -1.481 0.273 5.757 1.00 82.06 115 ILE A CA 1
ATOM 902 C C . ILE A 1 115 ? -2.765 0.438 6.570 1.00 82.06 115 ILE A C 1
ATOM 904 O O . ILE A 1 115 ? -2.896 -0.161 7.637 1.00 82.06 115 ILE A O 1
ATOM 908 N N . GLU A 1 116 ? -3.732 1.194 6.058 1.00 83.69 116 GLU A N 1
ATOM 909 C CA . GLU A 1 116 ? -5.012 1.454 6.714 1.00 83.69 116 GLU A CA 1
ATOM 910 C C . GLU A 1 116 ? -5.862 0.188 6.837 1.00 83.69 116 GLU A C 1
ATOM 912 O O . GLU A 1 116 ? -6.529 -0.017 7.856 1.00 83.69 116 GLU A O 1
ATOM 917 N N . ILE A 1 117 ? -5.813 -0.694 5.835 1.00 87.50 117 ILE A N 1
ATOM 918 C CA . ILE A 1 117 ? -6.521 -1.976 5.882 1.00 87.50 117 ILE A CA 1
ATOM 919 C C . ILE A 1 117 ? -5.866 -2.911 6.904 1.00 87.50 117 ILE A C 1
ATOM 921 O O . ILE A 1 117 ? -6.561 -3.451 7.763 1.00 87.50 117 ILE A O 1
ATOM 925 N N . LEU A 1 118 ? -4.544 -3.100 6.855 1.00 86.81 118 LEU A N 1
ATOM 926 C CA . LEU A 1 118 ? -3.850 -4.071 7.714 1.00 86.81 118 LEU A CA 1
ATOM 927 C C . LEU A 1 118 ? -3.703 -3.618 9.170 1.00 86.81 118 LEU A C 1
ATOM 929 O O . LEU A 1 118 ? -3.640 -4.466 10.059 1.00 86.81 118 LEU A O 1
ATOM 933 N N . MET A 1 119 ? -3.636 -2.311 9.427 1.00 83.00 119 MET A N 1
ATOM 934 C CA . MET A 1 119 ? -3.467 -1.761 10.780 1.00 83.00 119 MET A CA 1
ATOM 935 C C . MET A 1 119 ? -4.748 -1.165 11.369 1.00 83.00 119 MET A C 1
ATOM 937 O O . MET A 1 119 ? -4.724 -0.693 12.505 1.00 83.00 119 MET A O 1
ATOM 941 N N . GLY A 1 120 ? -5.849 -1.171 10.618 1.00 85.75 120 GLY A N 1
ATOM 942 C CA . GLY A 1 120 ? -7.112 -0.565 11.027 1.00 85.75 120 GLY A CA 1
ATOM 943 C C . GLY A 1 120 ? -8.300 -1.422 10.627 1.00 85.75 120 GLY A C 1
ATOM 944 O O . GLY A 1 120 ? -8.786 -2.217 11.427 1.00 85.75 120 GLY A O 1
ATOM 945 N N . ALA A 1 121 ? -8.774 -1.258 9.391 1.00 84.44 121 ALA A N 1
ATOM 946 C CA . ALA A 1 121 ? -10.072 -1.781 8.966 1.00 84.44 121 ALA A CA 1
ATOM 947 C C . ALA A 1 121 ? -10.186 -3.311 9.117 1.00 84.44 121 ALA A C 1
ATOM 949 O O . ALA A 1 121 ? -11.173 -3.820 9.642 1.00 84.44 121 ALA A O 1
ATOM 950 N N . GLY A 1 122 ? -9.140 -4.053 8.756 1.00 84.25 122 GLY A N 1
ATOM 951 C CA . GLY A 1 122 ? -9.103 -5.512 8.877 1.00 84.25 122 GLY A CA 1
ATOM 952 C C . GLY A 1 122 ? -9.043 -6.040 10.316 1.00 84.25 122 GLY A C 1
ATOM 953 O O . GLY A 1 122 ? -9.109 -7.250 10.504 1.00 84.25 122 GLY A O 1
ATOM 954 N N . LEU A 1 123 ? -8.910 -5.173 11.325 1.00 82.56 123 LEU A N 1
ATOM 955 C CA . LEU A 1 123 ? -8.832 -5.547 12.743 1.00 82.56 123 LEU A CA 1
ATOM 956 C C . LEU A 1 123 ? -10.124 -5.242 13.519 1.00 82.56 123 LEU A C 1
ATOM 958 O O . LEU A 1 123 ? -10.177 -5.479 14.723 1.00 82.56 123 LEU A O 1
ATOM 962 N N . VAL A 1 124 ? -11.154 -4.706 12.854 1.00 84.88 124 VAL A N 1
ATOM 963 C CA . VAL A 1 124 ? -12.391 -4.243 13.508 1.00 84.88 124 VAL A CA 1
ATOM 964 C C . VAL A 1 124 ? -13.283 -5.411 13.932 1.00 84.88 124 VAL A C 1
ATOM 966 O O . VAL A 1 124 ? -13.653 -5.517 15.099 1.00 84.88 124 VAL A O 1
ATOM 969 N N . CYS A 1 125 ? -13.655 -6.282 12.991 1.00 81.50 125 CYS A N 1
ATOM 970 C CA . CYS A 1 125 ? -14.501 -7.449 13.243 1.00 81.50 125 CYS A CA 1
ATOM 971 C C . CYS A 1 125 ? -14.273 -8.538 12.183 1.00 81.50 125 CYS A C 1
ATOM 973 O O . CYS A 1 125 ? -13.577 -8.315 11.192 1.00 81.50 125 CYS A O 1
ATOM 975 N N . HIS A 1 126 ? -14.892 -9.710 12.367 1.00 80.00 126 HIS A N 1
ATOM 976 C CA . HIS A 1 126 ? -14.762 -10.837 11.437 1.00 80.00 126 HIS A CA 1
ATOM 977 C C . HIS A 1 126 ? -15.221 -10.487 10.011 1.00 80.00 126 HIS A C 1
ATOM 979 O O . HIS A 1 126 ? -14.502 -10.763 9.059 1.00 80.00 126 HIS A O 1
ATOM 985 N N . SER A 1 127 ? -16.375 -9.827 9.854 1.00 82.81 127 SER A N 1
ATOM 986 C CA . SER A 1 127 ? -16.899 -9.432 8.532 1.00 82.81 127 SER A CA 1
ATOM 987 C C . SER A 1 127 ? -15.920 -8.521 7.774 1.00 82.81 127 SER A C 1
ATOM 989 O O . SER A 1 127 ? -15.618 -8.741 6.602 1.00 82.81 127 SER A O 1
ATOM 991 N N . TRP A 1 128 ? -15.329 -7.548 8.474 1.00 87.12 128 TRP A N 1
ATOM 992 C CA . TRP A 1 128 ? -14.339 -6.638 7.896 1.00 87.12 128 TRP A CA 1
ATOM 993 C C . TRP A 1 128 ? -13.014 -7.340 7.603 1.00 87.12 128 TRP A C 1
ATOM 995 O O . TRP A 1 128 ? -12.384 -7.054 6.589 1.00 87.12 128 TRP A O 1
ATOM 1005 N N . LEU A 1 129 ? -12.592 -8.285 8.445 1.00 86.81 129 LEU A N 1
ATOM 1006 C CA . LEU A 1 129 ? -11.416 -9.105 8.169 1.00 86.81 129 LEU A CA 1
ATOM 1007 C C . LEU A 1 129 ? -11.600 -9.934 6.889 1.00 86.81 129 LEU A C 1
ATOM 1009 O O . LEU A 1 129 ? -10.677 -9.992 6.077 1.00 86.81 129 LEU A O 1
ATOM 1013 N N . GLU A 1 130 ? -12.772 -10.536 6.684 1.00 84.25 130 GLU A N 1
ATOM 1014 C CA . GLU A 1 130 ? -13.069 -11.302 5.468 1.00 84.25 130 GLU A CA 1
ATOM 1015 C C . GLU A 1 130 ? -13.116 -10.400 4.231 1.00 84.25 130 GLU A C 1
ATOM 1017 O O . GLU A 1 130 ? -12.472 -10.705 3.226 1.00 84.25 130 GLU A O 1
ATOM 1022 N N . ALA A 1 131 ? -13.758 -9.231 4.321 1.00 87.88 131 ALA A N 1
ATOM 1023 C CA . ALA A 1 131 ? -13.729 -8.242 3.244 1.00 87.88 131 ALA A CA 1
ATOM 1024 C C . ALA A 1 131 ? -12.295 -7.770 2.929 1.00 87.88 131 ALA A C 1
ATOM 1026 O O . ALA A 1 131 ? -11.932 -7.625 1.766 1.00 87.88 131 ALA A O 1
ATOM 1027 N N . ALA A 1 132 ? -11.435 -7.604 3.940 1.00 88.88 132 ALA A N 1
ATOM 1028 C CA . ALA A 1 132 ? -10.033 -7.210 3.767 1.00 88.88 132 ALA A CA 1
ATOM 1029 C C . ALA A 1 132 ? -9.166 -8.286 3.089 1.00 88.88 132 ALA A C 1
ATOM 1031 O O . ALA A 1 132 ? -8.047 -7.992 2.664 1.00 88.88 132 ALA A O 1
ATOM 1032 N N . LYS A 1 133 ? -9.628 -9.535 2.995 1.00 88.75 133 LYS A N 1
ATOM 1033 C CA . LYS A 1 133 ? -8.918 -10.612 2.287 1.00 88.75 133 LYS A CA 1
ATOM 1034 C C . LYS A 1 133 ? -9.262 -10.676 0.800 1.00 88.75 133 LYS A C 1
ATOM 1036 O O . LYS A 1 133 ? -8.596 -11.412 0.079 1.00 88.75 133 LYS A O 1
ATOM 1041 N N . LEU A 1 134 ? -10.254 -9.916 0.333 1.00 87.31 134 LEU A N 1
ATOM 1042 C CA . LEU A 1 134 ? -10.654 -9.921 -1.071 1.00 87.31 134 LEU A CA 1
ATOM 1043 C C . LEU A 1 134 ? -9.507 -9.484 -1.976 1.00 87.31 134 LEU A C 1
ATOM 1045 O O . LEU A 1 134 ? -8.976 -8.383 -1.842 1.00 87.31 134 LEU A O 1
ATOM 1049 N N . THR A 1 135 ? -9.183 -10.331 -2.946 1.00 85.25 135 THR A N 1
ATOM 1050 C CA . THR A 1 135 ? -8.061 -10.147 -3.869 1.00 85.25 135 THR A CA 1
ATOM 1051 C C . THR A 1 135 ? -8.110 -8.835 -4.649 1.00 85.25 135 THR A C 1
ATOM 1053 O O . THR A 1 135 ? -7.072 -8.225 -4.890 1.00 85.25 135 THR A O 1
ATOM 1056 N N . GLU A 1 136 ? -9.306 -8.359 -5.007 1.00 83.00 136 GLU A N 1
ATOM 1057 C CA . GLU A 1 136 ? -9.468 -7.130 -5.797 1.00 83.00 136 GLU A CA 1
ATOM 1058 C C . GLU A 1 136 ? -8.936 -5.876 -5.086 1.00 83.00 136 GLU A C 1
ATOM 1060 O O . GLU A 1 136 ? -8.571 -4.908 -5.749 1.00 83.00 136 GLU A O 1
ATOM 1065 N N . LEU A 1 137 ? -8.824 -5.907 -3.754 1.00 85.12 137 LEU A N 1
ATOM 1066 C CA . LEU A 1 137 ? -8.259 -4.810 -2.964 1.00 85.12 137 LEU A CA 1
ATOM 1067 C C . LEU A 1 137 ? -6.739 -4.682 -3.119 1.00 85.12 137 LEU A C 1
ATOM 1069 O O . LEU A 1 137 ? -6.187 -3.619 -2.865 1.00 85.12 137 LEU A O 1
ATOM 1073 N N . TRP A 1 138 ? -6.066 -5.752 -3.542 1.00 87.50 138 TRP A N 1
ATOM 1074 C CA . TRP A 1 138 ? -4.606 -5.882 -3.509 1.00 87.50 138 TRP A CA 1
ATOM 1075 C C . TRP A 1 138 ? -3.976 -5.828 -4.905 1.00 87.50 138 TRP A C 1
ATOM 1077 O O . TRP A 1 138 ? -2.825 -6.216 -5.098 1.00 87.50 138 TRP A O 1
ATOM 1087 N N . ARG A 1 139 ? -4.734 -5.358 -5.906 1.00 82.88 139 ARG A N 1
ATOM 1088 C CA . ARG A 1 139 ? -4.246 -5.184 -7.286 1.00 82.88 139 ARG A CA 1
ATOM 1089 C C . ARG A 1 139 ? -3.341 -3.964 -7.434 1.00 82.88 139 ARG A C 1
ATOM 1091 O O . ARG A 1 139 ? -2.464 -3.961 -8.293 1.00 82.88 139 ARG A O 1
ATOM 1098 N N . PHE A 1 140 ? -3.542 -2.948 -6.603 1.00 77.62 140 PHE A N 1
ATOM 1099 C CA . PHE A 1 140 ? -2.724 -1.743 -6.559 1.00 77.62 140 PHE A CA 1
ATOM 1100 C C . PHE A 1 140 ? -2.255 -1.516 -5.127 1.00 77.62 140 PHE A C 1
ATOM 1102 O O . PHE A 1 140 ? -3.077 -1.386 -4.222 1.00 77.62 140 PHE A O 1
ATOM 1109 N N . GLU A 1 141 ? -0.945 -1.453 -4.934 1.00 75.06 141 GLU A N 1
ATOM 1110 C CA . GLU A 1 141 ? -0.339 -1.176 -3.641 1.00 75.06 141 GLU A CA 1
ATOM 1111 C C . GLU A 1 141 ? 0.473 0.116 -3.707 1.00 75.06 141 GLU A C 1
ATOM 1113 O O . GLU A 1 141 ? 1.457 0.201 -4.440 1.00 75.06 141 GLU A O 1
ATOM 1118 N N . ASP A 1 142 ? 0.069 1.104 -2.907 1.00 75.75 142 ASP A N 1
ATOM 1119 C CA . ASP A 1 142 ? 0.856 2.301 -2.629 1.00 75.75 142 ASP A CA 1
ATOM 1120 C C . ASP A 1 142 ? 1.123 2.400 -1.127 1.00 75.75 142 ASP A C 1
ATOM 1122 O O . ASP A 1 142 ? 0.218 2.606 -0.316 1.00 75.75 142 ASP A O 1
ATOM 1126 N N . MET A 1 143 ? 2.386 2.196 -0.761 1.00 76.38 143 MET A N 1
ATOM 1127 C CA . MET A 1 143 ? 2.904 2.380 0.592 1.00 76.38 143 MET A CA 1
ATOM 1128 C C . MET A 1 143 ? 3.884 3.563 0.661 1.00 76.38 143 MET A C 1
ATOM 1130 O O . MET A 1 143 ? 4.711 3.610 1.571 1.00 76.38 143 MET A O 1
ATOM 1134 N N . THR A 1 144 ? 3.860 4.492 -0.299 1.00 68.00 144 THR A N 1
ATOM 1135 C CA . THR A 1 144 ? 4.733 5.680 -0.329 1.00 68.00 144 THR A CA 1
ATOM 1136 C C . THR A 1 144 ? 4.149 6.826 0.502 1.00 68.00 144 THR A C 1
ATOM 1138 O O . THR A 1 144 ? 2.944 6.871 0.748 1.00 68.00 144 THR A O 1
ATOM 1141 N N . GLY A 1 145 ? 4.991 7.734 1.017 1.00 61.72 145 GLY A N 1
ATOM 1142 C CA . GLY A 1 145 ? 4.544 8.977 1.674 1.00 61.72 145 GLY A CA 1
ATOM 1143 C C . GLY A 1 145 ? 3.724 8.836 2.969 1.00 61.72 145 GLY A C 1
ATOM 1144 O O . GLY A 1 145 ? 3.374 9.838 3.590 1.00 61.72 145 GLY A O 1
ATOM 1145 N N . HIS A 1 146 ? 3.421 7.619 3.423 1.00 64.81 146 HIS A N 1
ATOM 1146 C CA . HIS A 1 146 ? 2.612 7.395 4.615 1.00 64.81 146 HIS A CA 1
ATOM 1147 C C . HIS A 1 146 ? 3.467 7.539 5.887 1.00 64.81 146 HIS A C 1
ATOM 1149 O O . HIS A 1 146 ? 4.488 6.870 6.031 1.00 64.81 146 HIS A O 1
ATOM 1155 N N . ASN A 1 147 ? 3.041 8.338 6.875 1.00 60.09 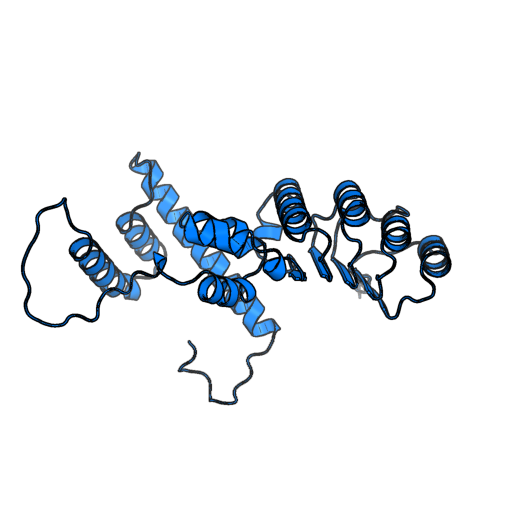147 ASN A N 1
ATOM 1156 C CA . ASN A 1 147 ? 3.814 8.607 8.110 1.00 60.09 147 ASN A CA 1
ATOM 1157 C C . ASN A 1 147 ? 4.261 7.340 8.875 1.00 60.09 147 ASN A C 1
ATOM 1159 O O . ASN A 1 147 ? 5.259 7.338 9.602 1.00 60.09 147 ASN A O 1
ATOM 1163 N N . VAL A 1 148 ? 3.529 6.237 8.711 1.00 60.06 148 VAL A N 1
ATOM 1164 C CA . VAL A 1 148 ? 3.868 4.928 9.296 1.00 60.06 148 VAL A CA 1
ATOM 1165 C C . VAL A 1 148 ? 5.146 4.336 8.686 1.00 60.06 148 VAL A C 1
ATOM 1167 O O . VAL A 1 148 ? 5.919 3.710 9.406 1.00 60.06 148 VAL A O 1
ATOM 1170 N N . VAL A 1 149 ? 5.425 4.603 7.408 1.00 56.50 149 VAL A N 1
ATOM 1171 C CA . VAL A 1 149 ? 6.637 4.164 6.690 1.00 56.50 149 VAL A CA 1
ATOM 1172 C C . VAL A 1 149 ? 7.900 4.718 7.350 1.00 56.50 149 VAL A C 1
ATOM 1174 O O . VAL A 1 149 ? 8.910 4.027 7.434 1.00 56.50 149 VAL A O 1
ATOM 1177 N N . PHE A 1 150 ? 7.838 5.948 7.871 1.00 57.44 150 PHE A N 1
ATOM 1178 C CA . PHE A 1 150 ? 8.973 6.609 8.522 1.00 57.44 150 PHE A CA 1
ATOM 1179 C C . PHE A 1 150 ? 9.062 6.339 10.031 1.00 57.44 150 PHE A C 1
ATOM 1181 O O . PHE A 1 150 ? 10.086 6.636 10.642 1.00 57.44 150 PHE A O 1
ATOM 1188 N N . SER A 1 151 ? 8.006 5.793 10.645 1.00 61.94 151 SER A N 1
ATOM 1189 C CA . SER A 1 151 ? 7.929 5.575 12.099 1.00 61.94 151 SER A CA 1
ATOM 1190 C C . SER A 1 151 ? 7.960 4.104 12.524 1.00 61.94 151 SER A C 1
ATOM 1192 O O . SER A 1 151 ? 8.232 3.814 13.692 1.00 61.94 151 SER A O 1
ATOM 1194 N N . LYS A 1 152 ? 7.705 3.157 11.614 1.00 67.00 152 LYS A N 1
ATOM 1195 C CA . LYS A 1 152 ? 7.832 1.714 11.861 1.00 67.00 152 LYS A CA 1
ATOM 1196 C C . LYS A 1 152 ? 9.127 1.167 11.276 1.00 67.00 152 LYS A C 1
ATOM 1198 O O . LYS A 1 152 ? 9.651 1.660 10.286 1.00 67.00 152 LYS A O 1
ATOM 1203 N N . ALA A 1 153 ? 9.639 0.109 11.902 1.00 68.88 153 ALA A N 1
ATOM 1204 C CA . ALA A 1 153 ? 10.820 -0.585 11.410 1.00 68.88 153 ALA A CA 1
ATOM 1205 C C . ALA A 1 153 ? 10.552 -1.191 10.019 1.00 68.88 153 ALA A C 1
ATOM 1207 O O . ALA A 1 153 ? 9.485 -1.763 9.781 1.00 68.88 153 ALA A O 1
ATOM 1208 N N . GLY A 1 154 ? 11.533 -1.106 9.115 1.00 70.69 154 GLY A N 1
ATOM 1209 C CA . GLY A 1 154 ? 11.388 -1.567 7.727 1.00 70.69 154 GLY A CA 1
ATOM 1210 C C . GLY A 1 154 ? 10.991 -3.043 7.598 1.00 70.69 154 GLY A C 1
ATOM 1211 O O . GLY A 1 154 ? 10.276 -3.412 6.674 1.00 70.69 154 GLY A O 1
ATOM 1212 N N . ASN A 1 155 ? 11.343 -3.885 8.575 1.00 79.25 155 ASN A N 1
ATOM 1213 C CA . ASN A 1 155 ? 10.919 -5.286 8.612 1.00 79.25 155 ASN A CA 1
ATOM 1214 C C . ASN A 1 155 ? 9.395 -5.467 8.777 1.00 79.25 155 ASN A C 1
ATOM 1216 O O . ASN A 1 155 ? 8.845 -6.436 8.257 1.00 79.25 155 ASN A O 1
ATOM 1220 N N . VAL A 1 156 ? 8.706 -4.561 9.479 1.00 82.31 156 VAL A N 1
ATOM 1221 C CA . VAL A 1 156 ? 7.239 -4.568 9.604 1.00 82.31 156 VAL A CA 1
ATOM 1222 C C . VAL A 1 156 ? 6.617 -4.216 8.261 1.00 82.31 156 VAL A C 1
ATOM 1224 O O . VAL A 1 156 ? 5.728 -4.928 7.803 1.00 82.31 156 VAL A O 1
ATOM 1227 N N . MET A 1 157 ? 7.146 -3.189 7.596 1.00 83.44 157 MET A N 1
ATOM 1228 C CA . MET A 1 157 ? 6.677 -2.763 6.278 1.00 83.44 157 MET A CA 1
ATOM 1229 C C . MET A 1 157 ? 6.871 -3.861 5.226 1.00 83.44 157 MET A C 1
ATOM 1231 O O . MET A 1 157 ? 5.933 -4.184 4.504 1.00 83.44 157 MET A O 1
ATOM 1235 N N . CYS A 1 158 ? 8.022 -4.543 5.222 1.00 85.50 158 CYS A N 1
ATOM 1236 C CA . CYS A 1 158 ? 8.243 -5.716 4.371 1.00 85.50 158 CYS A CA 1
ATOM 1237 C C . CYS A 1 158 ? 7.228 -6.835 4.628 1.00 85.50 158 CYS A C 1
ATOM 1239 O O . CYS A 1 158 ? 6.763 -7.468 3.685 1.00 85.50 158 CYS A O 1
ATOM 1241 N N . LYS A 1 159 ? 6.881 -7.111 5.893 1.00 87.81 159 LYS A N 1
ATOM 1242 C CA . LYS A 1 159 ? 5.865 -8.125 6.219 1.00 87.81 159 LYS A CA 1
ATOM 1243 C C . LYS A 1 159 ? 4.485 -7.718 5.712 1.00 87.81 159 LYS A C 1
ATOM 1245 O O . LYS A 1 159 ? 3.769 -8.566 5.197 1.00 87.81 159 LYS A O 1
ATOM 1250 N N . MET A 1 160 ? 4.127 -6.443 5.834 1.00 88.69 160 MET A N 1
ATOM 1251 C CA . MET A 1 160 ? 2.857 -5.919 5.326 1.00 88.69 160 MET A CA 1
ATOM 1252 C C . MET A 1 160 ? 2.775 -6.026 3.802 1.00 88.69 160 MET A C 1
ATOM 1254 O O . MET A 1 160 ? 1.793 -6.565 3.302 1.00 88.69 160 MET A O 1
ATOM 1258 N N . ALA A 1 161 ? 3.837 -5.636 3.093 1.00 90.19 161 ALA A N 1
ATOM 1259 C CA . ALA A 1 161 ? 3.938 -5.808 1.645 1.00 90.19 161 ALA A CA 1
ATOM 1260 C C . ALA A 1 161 ? 3.807 -7.287 1.239 1.00 90.19 161 ALA A C 1
ATOM 1262 O O . ALA A 1 161 ? 3.043 -7.627 0.345 1.00 90.19 161 ALA A O 1
ATOM 1263 N N . LYS A 1 162 ? 4.476 -8.212 1.945 1.00 90.81 162 LYS A N 1
ATOM 1264 C CA . LYS A 1 162 ? 4.319 -9.659 1.694 1.00 90.81 162 LYS A CA 1
ATOM 1265 C C . LYS A 1 162 ? 2.873 -10.133 1.863 1.00 90.81 162 LYS A C 1
ATOM 1267 O O . LYS A 1 162 ? 2.395 -10.897 1.034 1.00 90.81 162 LYS A O 1
ATOM 1272 N N . VAL A 1 163 ? 2.165 -9.649 2.886 1.00 91.25 163 VAL A N 1
ATOM 1273 C CA . VAL A 1 163 ? 0.740 -9.963 3.086 1.00 91.25 163 VAL A CA 1
ATOM 1274 C C . VAL A 1 163 ? -0.116 -9.425 1.937 1.00 91.25 163 VAL A C 1
ATOM 1276 O O . VAL A 1 163 ? -1.007 -10.136 1.477 1.00 91.25 163 VAL A O 1
ATOM 1279 N N . ALA A 1 164 ? 0.144 -8.206 1.463 1.00 91.00 164 ALA A N 1
ATOM 1280 C CA . ALA A 1 164 ? -0.552 -7.637 0.310 1.00 91.00 164 ALA A CA 1
ATOM 1281 C C . ALA A 1 164 ? -0.313 -8.472 -0.959 1.00 91.00 164 ALA A C 1
ATOM 1283 O O . ALA A 1 164 ? -1.265 -8.852 -1.640 1.00 91.00 164 ALA A O 1
ATOM 1284 N N . ILE A 1 165 ? 0.941 -8.854 -1.218 1.00 91.31 165 ILE A N 1
ATOM 1285 C CA . ILE A 1 165 ? 1.327 -9.726 -2.336 1.00 91.31 165 ILE A CA 1
ATOM 1286 C C . ILE A 1 165 ? 0.610 -11.074 -2.255 1.00 91.31 165 ILE A C 1
ATOM 1288 O O . ILE A 1 165 ? 0.046 -11.524 -3.251 1.00 91.31 165 ILE A O 1
ATOM 1292 N N . ASP A 1 166 ? 0.569 -11.705 -1.083 1.00 91.38 166 ASP A N 1
ATOM 1293 C CA . ASP A 1 166 ? -0.107 -12.994 -0.912 1.00 91.38 166 ASP A CA 1
ATOM 1294 C C . ASP A 1 166 ? -1.615 -12.892 -1.137 1.00 91.38 166 ASP A C 1
ATOM 1296 O O . ASP A 1 166 ? -2.203 -13.747 -1.795 1.00 91.38 166 ASP A O 1
ATOM 1300 N N . ARG A 1 167 ? -2.248 -11.822 -0.646 1.00 90.50 167 ARG A N 1
ATOM 1301 C CA . ARG A 1 167 ? -3.686 -11.591 -0.844 1.00 90.50 167 ARG A CA 1
ATOM 1302 C C . ARG A 1 167 ? -4.039 -11.217 -2.279 1.00 90.50 167 ARG A C 1
ATOM 1304 O O . ARG A 1 167 ? -5.172 -11.444 -2.694 1.00 90.50 167 ARG A O 1
ATOM 1311 N N . SER A 1 168 ? -3.085 -10.674 -3.034 1.00 90.75 168 SER A N 1
ATOM 1312 C CA . SER A 1 168 ? -3.264 -10.369 -4.454 1.00 90.75 168 SER A CA 1
ATOM 1313 C C . SER A 1 168 ? -3.403 -11.615 -5.328 1.00 90.75 168 SER A C 1
ATOM 1315 O O . SER A 1 168 ? -3.846 -11.483 -6.466 1.00 90.75 168 SER A O 1
ATOM 1317 N N . ASP A 1 169 ? -3.037 -12.801 -4.826 1.00 88.88 169 ASP A N 1
ATOM 1318 C CA . ASP A 1 169 ? -3.153 -14.077 -5.545 1.00 88.88 169 ASP A CA 1
ATOM 1319 C C . ASP A 1 169 ? -2.590 -14.002 -6.982 1.00 88.88 169 ASP A C 1
ATOM 1321 O O . ASP A 1 169 ? -3.195 -14.429 -7.964 1.00 88.88 169 ASP A O 1
ATOM 1325 N N . GLY A 1 170 ? -1.449 -13.318 -7.128 1.00 87.50 170 GLY A N 1
ATOM 1326 C CA . GLY A 1 170 ? -0.772 -13.100 -8.409 1.00 87.50 170 GLY A CA 1
ATOM 1327 C C . GLY A 1 170 ? -1.432 -12.092 -9.359 1.00 87.50 170 GLY A C 1
ATOM 1328 O O . GLY A 1 170 ? -0.917 -11.871 -10.460 1.00 87.50 170 GLY A O 1
ATOM 1329 N N . ARG A 1 171 ? -2.526 -11.437 -8.946 1.00 88.62 171 ARG A N 1
ATOM 1330 C CA . ARG A 1 171 ? -3.235 -10.375 -9.691 1.00 88.62 171 ARG A CA 1
ATOM 1331 C C . ARG A 1 171 ? -2.739 -8.959 -9.383 1.00 88.62 171 ARG A C 1
ATOM 1333 O O . ARG A 1 171 ? -3.355 -7.992 -9.828 1.00 88.62 171 ARG A O 1
ATOM 1340 N N . MET A 1 172 ? -1.648 -8.821 -8.630 1.00 90.31 172 MET A N 1
ATOM 1341 C CA . MET A 1 172 ? -1.016 -7.526 -8.375 1.00 90.31 172 MET A CA 1
ATOM 1342 C C . MET A 1 172 ? -0.547 -6.883 -9.681 1.00 90.31 172 MET A C 1
ATOM 1344 O O . MET A 1 172 ? 0.223 -7.487 -10.423 1.00 90.31 172 MET A O 1
ATOM 1348 N N . GLU A 1 173 ? -0.996 -5.657 -9.939 1.00 90.81 173 GLU A N 1
ATOM 1349 C CA . GLU A 1 173 ? -0.666 -4.884 -11.138 1.00 90.81 173 GLU A CA 1
ATOM 1350 C C . GLU A 1 173 ? 0.349 -3.779 -10.859 1.00 90.81 173 GLU A C 1
ATOM 1352 O O . GLU A 1 173 ? 1.184 -3.494 -11.717 1.00 90.81 173 GLU A O 1
ATOM 1357 N N . SER A 1 174 ? 0.312 -3.184 -9.665 1.00 90.62 174 SER A N 1
ATOM 1358 C CA . SER A 1 174 ? 1.205 -2.084 -9.301 1.00 90.62 174 SER A CA 1
ATOM 1359 C C . SER A 1 174 ? 1.715 -2.212 -7.874 1.00 90.62 174 SER A C 1
ATOM 1361 O O . SER A 1 174 ? 0.921 -2.454 -6.965 1.00 90.62 174 SER A O 1
ATOM 1363 N N . PHE A 1 175 ? 3.018 -1.991 -7.684 1.00 91.25 175 PHE A N 1
ATOM 1364 C CA . PHE A 1 175 ? 3.666 -2.008 -6.370 1.00 91.25 175 PHE A CA 1
ATOM 1365 C C . PHE A 1 175 ? 4.543 -0.773 -6.159 1.00 91.25 175 PHE A C 1
ATOM 1367 O O . PHE A 1 175 ? 5.574 -0.617 -6.825 1.00 91.25 175 PHE A O 1
ATOM 1374 N N . TRP A 1 176 ? 4.143 0.113 -5.250 1.00 89.62 176 TRP A N 1
ATOM 1375 C CA . TRP A 1 176 ? 4.851 1.352 -4.938 1.00 89.62 176 TRP A CA 1
ATOM 1376 C C . TRP A 1 176 ? 5.281 1.365 -3.472 1.00 89.62 176 TRP A C 1
ATOM 1378 O O . TRP A 1 176 ? 4.464 1.236 -2.558 1.00 89.62 176 TRP A O 1
ATOM 1388 N N . ALA A 1 177 ? 6.581 1.531 -3.235 1.00 87.50 177 ALA A N 1
ATOM 1389 C CA . ALA A 1 177 ? 7.151 1.472 -1.897 1.00 87.50 177 ALA A CA 1
ATOM 1390 C C . ALA A 1 177 ? 8.323 2.440 -1.712 1.00 87.50 177 ALA A C 1
ATOM 1392 O O . ALA A 1 177 ? 9.097 2.720 -2.632 1.00 87.50 177 ALA A O 1
ATOM 1393 N N . GLU A 1 178 ? 8.476 2.921 -0.478 1.00 82.44 178 GLU A N 1
ATOM 1394 C CA . GLU A 1 178 ? 9.488 3.902 -0.101 1.00 82.44 178 GLU A CA 1
ATOM 1395 C C . GLU A 1 178 ? 10.327 3.412 1.093 1.00 82.44 178 GLU A C 1
ATOM 1397 O O . GLU A 1 178 ? 9.787 2.931 2.084 1.00 82.44 178 GLU A O 1
ATOM 1402 N N . LYS A 1 179 ? 11.658 3.549 1.023 1.00 76.75 179 LYS A N 1
ATOM 1403 C CA . LYS A 1 179 ? 12.655 3.290 2.090 1.00 76.75 179 LYS A CA 1
ATOM 1404 C C . LYS A 1 179 ? 12.838 1.863 2.612 1.00 76.75 179 LYS A C 1
ATOM 1406 O O . LYS A 1 179 ? 13.939 1.556 3.061 1.00 76.75 179 LYS A O 1
ATOM 1411 N N . PHE A 1 180 ? 11.835 0.989 2.562 1.00 81.31 180 PHE A N 1
ATOM 1412 C CA . PHE A 1 180 ? 11.917 -0.347 3.181 1.00 81.31 180 PHE A CA 1
ATOM 1413 C C . PHE A 1 180 ? 12.163 -1.502 2.200 1.00 81.31 180 PHE A C 1
ATOM 1415 O O . PHE A 1 180 ? 12.314 -2.640 2.638 1.00 81.31 180 PHE A O 1
ATOM 1422 N N . VAL A 1 181 ? 12.200 -1.243 0.890 1.00 84.00 181 VAL A N 1
ATOM 1423 C CA . VAL A 1 181 ? 12.326 -2.302 -0.124 1.00 84.00 181 VAL A CA 1
ATOM 1424 C C . VAL A 1 181 ? 13.677 -3.009 -0.005 1.00 84.00 181 VAL A C 1
ATOM 1426 O O . VAL A 1 181 ? 14.723 -2.401 -0.221 1.00 84.00 181 VAL A O 1
ATOM 1429 N N . SER A 1 182 ? 13.644 -4.305 0.316 1.00 83.69 182 SER A N 1
ATOM 1430 C CA . SER A 1 182 ? 14.819 -5.177 0.376 1.00 83.69 182 SER A CA 1
ATOM 1431 C C . SER A 1 182 ? 14.941 -6.060 -0.870 1.00 83.69 182 SER A C 1
ATOM 1433 O O . SER A 1 182 ? 13.971 -6.282 -1.598 1.00 83.69 182 SER A O 1
ATOM 1435 N N . SER A 1 183 ? 16.130 -6.624 -1.094 1.00 82.88 183 SER A N 1
ATOM 1436 C CA . SER A 1 183 ? 16.366 -7.613 -2.155 1.00 82.88 183 SER A CA 1
ATOM 1437 C C . SER A 1 183 ? 15.468 -8.847 -2.014 1.00 82.88 183 SER A C 1
ATOM 1439 O O . SER A 1 183 ? 14.912 -9.316 -3.002 1.00 82.88 183 SER A O 1
ATOM 1441 N N . GLU A 1 184 ? 15.269 -9.322 -0.783 1.00 87.75 184 GLU A N 1
ATOM 1442 C CA . GLU A 1 184 ? 14.362 -10.428 -0.464 1.00 87.75 184 GLU A CA 1
ATOM 1443 C C . GLU A 1 184 ? 12.911 -10.108 -0.850 1.00 87.75 184 GLU A C 1
ATOM 1445 O O . GLU A 1 184 ? 12.212 -10.968 -1.380 1.00 87.75 184 GLU A O 1
ATOM 1450 N N . LEU A 1 185 ? 12.451 -8.872 -0.616 1.00 88.81 185 LEU A N 1
ATOM 1451 C CA . LEU A 1 185 ? 11.100 -8.460 -0.992 1.00 88.81 185 LEU A CA 1
ATOM 1452 C C . LEU A 1 185 ? 10.929 -8.436 -2.515 1.00 88.81 185 LEU A C 1
ATOM 1454 O O . LEU A 1 185 ? 9.906 -8.896 -3.010 1.00 88.81 185 LEU A O 1
ATOM 1458 N N . LEU A 1 186 ? 11.929 -7.965 -3.263 1.00 88.62 186 LEU A N 1
ATOM 1459 C CA . LEU A 1 186 ? 11.875 -8.009 -4.725 1.00 88.62 186 LEU A CA 1
ATOM 1460 C C . LEU A 1 186 ? 11.873 -9.432 -5.271 1.00 88.62 186 LEU A C 1
ATOM 1462 O O . LEU A 1 186 ? 11.095 -9.728 -6.173 1.00 88.62 186 LEU A O 1
ATOM 1466 N N . ASP A 1 187 ? 12.713 -10.317 -4.732 1.00 88.69 187 ASP A N 1
ATOM 1467 C CA . ASP A 1 187 ? 12.712 -11.725 -5.134 1.00 88.69 187 ASP A CA 1
ATOM 1468 C C . ASP A 1 187 ? 11.352 -12.377 -4.806 1.00 88.69 187 ASP A C 1
ATOM 1470 O O . ASP A 1 187 ? 10.838 -13.169 -5.600 1.00 88.69 187 ASP A O 1
ATOM 1474 N N . TYR A 1 188 ? 10.726 -11.986 -3.687 1.00 90.88 188 TYR A N 1
ATOM 1475 C CA . TYR A 1 188 ? 9.377 -12.417 -3.314 1.00 90.88 188 TYR A CA 1
ATOM 1476 C C . TYR A 1 188 ? 8.319 -11.940 -4.315 1.00 90.88 188 TYR A C 1
ATOM 1478 O O . TYR A 1 188 ? 7.564 -12.765 -4.833 1.00 90.88 188 TYR A O 1
ATOM 1486 N N . ILE A 1 189 ? 8.309 -10.644 -4.651 1.00 90.06 189 ILE A N 1
ATOM 1487 C CA . ILE A 1 189 ? 7.418 -10.068 -5.671 1.00 90.06 189 ILE A CA 1
ATOM 1488 C C . ILE A 1 189 ? 7.624 -10.789 -7.000 1.00 90.06 189 ILE A C 1
ATOM 1490 O O . ILE A 1 189 ? 6.664 -11.262 -7.593 1.00 90.06 189 ILE A O 1
ATOM 1494 N N . ALA A 1 190 ? 8.869 -10.962 -7.435 1.00 89.19 190 ALA A N 1
ATOM 1495 C CA . ALA A 1 190 ? 9.191 -11.617 -8.697 1.00 89.19 190 ALA A CA 1
ATOM 1496 C C . ALA A 1 190 ? 8.743 -13.090 -8.753 1.00 89.19 190 ALA A C 1
ATOM 1498 O O . ALA A 1 190 ? 8.554 -13.631 -9.836 1.00 89.19 190 ALA A O 1
ATOM 1499 N N . SER A 1 191 ? 8.596 -13.757 -7.603 1.00 90.00 191 SER A N 1
ATOM 1500 C CA . SER A 1 191 ? 8.123 -15.146 -7.530 1.00 90.00 191 SER A CA 1
ATOM 1501 C C . SER A 1 191 ? 6.599 -15.299 -7.550 1.00 90.00 191 SER A C 1
ATOM 1503 O O . SER A 1 191 ? 6.113 -16.402 -7.790 1.00 90.00 191 SER A O 1
ATOM 1505 N N . ARG A 1 192 ? 5.845 -14.222 -7.283 1.00 86.56 192 ARG A N 1
ATOM 1506 C CA . ARG A 1 192 ? 4.376 -14.262 -7.138 1.00 86.56 192 ARG A CA 1
ATOM 1507 C C . ARG A 1 192 ? 3.629 -13.287 -8.050 1.00 86.56 192 ARG A C 1
ATOM 1509 O O . ARG A 1 192 ? 2.467 -13.512 -8.363 1.00 86.56 192 ARG A O 1
ATOM 1516 N N . GLY A 1 193 ? 4.275 -12.211 -8.487 1.00 78.12 193 GLY A N 1
ATOM 1517 C CA . GLY A 1 193 ? 3.698 -11.098 -9.238 1.00 78.12 193 GLY A CA 1
ATOM 1518 C C . GLY A 1 193 ? 3.731 -11.303 -10.750 1.00 78.12 193 GLY A C 1
ATOM 1519 O O . GLY A 1 193 ? 4.397 -10.552 -11.462 1.00 78.12 193 GLY A O 1
ATOM 1520 N N . ASN A 1 194 ? 2.996 -12.298 -11.250 1.00 81.75 194 ASN A N 1
ATOM 1521 C CA . ASN A 1 194 ? 2.930 -12.590 -12.689 1.00 81.75 194 ASN A CA 1
ATOM 1522 C C . ASN A 1 194 ? 2.195 -11.501 -13.491 1.00 81.75 194 ASN A C 1
ATOM 1524 O O . ASN A 1 194 ? 2.490 -11.304 -14.669 1.00 81.75 194 ASN A O 1
ATOM 1528 N N . SER A 1 195 ? 1.271 -10.781 -12.848 1.00 90.12 195 SER A N 1
ATOM 1529 C CA . SER A 1 195 ? 0.458 -9.724 -13.471 1.00 90.12 195 SER A CA 1
ATOM 1530 C C . SER A 1 195 ? 1.017 -8.311 -13.267 1.00 90.12 195 SER A C 1
ATOM 1532 O O . SER A 1 195 ? 0.346 -7.336 -13.609 1.00 90.12 195 SER A O 1
ATOM 1534 N N . LEU A 1 196 ? 2.222 -8.183 -12.694 1.00 92.06 196 LEU A N 1
ATOM 1535 C CA . LEU A 1 196 ? 2.794 -6.891 -12.323 1.00 92.06 196 LEU A CA 1
ATOM 1536 C C . LEU A 1 196 ? 3.130 -6.071 -13.576 1.00 92.06 196 LEU A C 1
ATOM 1538 O O . LEU A 1 196 ? 3.943 -6.491 -14.398 1.00 92.06 196 LEU A O 1
ATOM 1542 N N . LYS A 1 197 ? 2.520 -4.890 -13.689 1.00 92.56 197 LYS A N 1
ATOM 1543 C CA . LYS A 1 197 ? 2.668 -3.934 -14.797 1.00 92.56 197 LYS A CA 1
ATOM 1544 C C . LYS A 1 197 ? 3.522 -2.730 -14.422 1.00 92.56 197 LYS A C 1
ATOM 1546 O O . LYS A 1 197 ? 4.245 -2.216 -15.273 1.00 92.56 197 LYS A O 1
ATOM 1551 N N . SER A 1 198 ? 3.462 -2.282 -13.170 1.00 92.19 198 SER A N 1
ATOM 1552 C CA . SER A 1 198 ? 4.167 -1.087 -12.701 1.00 92.19 198 SER A CA 1
ATOM 1553 C C . SER A 1 198 ? 4.858 -1.324 -11.362 1.00 92.19 198 SER A C 1
ATOM 1555 O O . SER A 1 198 ? 4.274 -1.889 -10.437 1.00 92.19 198 SER A O 1
ATOM 1557 N N . ILE A 1 199 ? 6.101 -0.865 -11.230 1.00 90.75 199 ILE A N 1
ATOM 1558 C CA . ILE A 1 199 ? 6.818 -0.865 -9.954 1.00 90.75 199 ILE A CA 1
ATOM 1559 C C . ILE A 1 199 ? 7.505 0.480 -9.717 1.00 90.75 199 ILE A C 1
ATOM 1561 O O . ILE A 1 199 ? 8.200 0.997 -10.593 1.00 90.75 199 ILE A O 1
ATOM 1565 N N . GLN A 1 200 ? 7.324 1.037 -8.518 1.00 89.00 200 GLN A N 1
ATOM 1566 C CA . GLN A 1 200 ? 7.956 2.284 -8.091 1.00 89.00 200 GLN A CA 1
ATOM 1567 C C . GLN A 1 200 ? 8.696 2.070 -6.772 1.00 89.00 200 GLN A C 1
ATOM 1569 O O . GLN A 1 200 ? 8.114 1.666 -5.766 1.00 89.00 200 GLN A O 1
A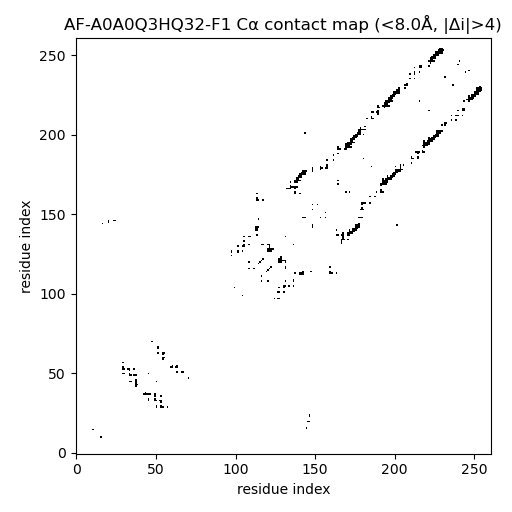TOM 1574 N N . ILE A 1 201 ? 9.995 2.356 -6.778 1.00 86.62 201 ILE A N 1
ATOM 1575 C CA . ILE A 1 201 ? 10.876 2.187 -5.623 1.00 86.62 201 ILE A CA 1
ATOM 1576 C C . ILE A 1 201 ? 11.529 3.533 -5.318 1.00 86.62 201 ILE A C 1
ATOM 1578 O O . ILE A 1 201 ? 12.310 4.057 -6.115 1.00 86.62 201 ILE A O 1
ATOM 1582 N N . ILE A 1 202 ? 11.212 4.100 -4.155 1.00 80.75 202 ILE A N 1
ATOM 1583 C CA . ILE A 1 202 ? 11.699 5.413 -3.718 1.00 80.75 202 ILE A CA 1
ATOM 1584 C C . ILE A 1 202 ? 12.665 5.233 -2.541 1.00 80.75 202 ILE A C 1
ATOM 1586 O O . ILE A 1 202 ? 12.294 4.717 -1.491 1.00 80.75 202 ILE A O 1
ATOM 1590 N N . SER A 1 203 ? 13.909 5.697 -2.684 1.00 65.88 203 SER A N 1
ATOM 1591 C CA . SER A 1 203 ? 14.860 5.887 -1.572 1.00 65.88 203 SER A CA 1
ATOM 1592 C C . SER A 1 203 ? 15.075 4.676 -0.646 1.00 65.88 203 SER A C 1
ATOM 1594 O O . SER A 1 203 ? 15.187 4.815 0.568 1.00 65.88 203 SER A O 1
ATOM 1596 N N . SER A 1 204 ? 15.149 3.461 -1.186 1.00 60.69 204 SER A N 1
ATOM 1597 C CA . SER A 1 204 ? 15.633 2.298 -0.433 1.00 60.69 204 SER A CA 1
ATOM 1598 C C . SER A 1 204 ? 17.161 2.252 -0.494 1.00 60.69 204 SER A C 1
ATOM 1600 O O . SER A 1 204 ? 17.746 2.225 -1.583 1.00 60.69 204 SER A O 1
ATOM 1602 N N . GLY A 1 205 ? 17.819 2.264 0.668 1.00 54.59 205 GLY A N 1
ATOM 1603 C CA . GLY A 1 205 ? 19.251 1.988 0.753 1.00 54.59 205 GLY A CA 1
ATOM 1604 C C . GLY A 1 205 ? 19.545 0.620 0.135 1.00 54.59 205 GLY A C 1
ATOM 1605 O O . GLY A 1 205 ? 18.841 -0.340 0.427 1.00 54.59 205 GLY A O 1
ATOM 1606 N N . CYS A 1 206 ? 20.575 0.556 -0.710 1.00 47.62 206 CYS A N 1
ATOM 1607 C CA . CYS A 1 206 ? 21.078 -0.644 -1.393 1.00 47.62 206 CYS A CA 1
ATOM 1608 C C . CYS A 1 206 ? 20.338 -1.054 -2.680 1.00 47.62 206 CYS A C 1
ATOM 1610 O O . CYS A 1 206 ? 19.635 -2.056 -2.718 1.00 47.62 206 CYS A O 1
ATOM 1612 N N . PHE A 1 207 ? 20.620 -0.356 -3.782 1.00 52.19 207 PHE A N 1
ATOM 1613 C CA . PHE A 1 207 ? 20.493 -0.926 -5.128 1.00 52.19 207 PHE A CA 1
ATOM 1614 C C . PHE A 1 207 ? 21.798 -0.727 -5.898 1.00 52.19 207 PHE A C 1
ATOM 1616 O O . PHE A 1 207 ? 21.925 0.156 -6.738 1.00 52.19 207 PHE A O 1
ATOM 1623 N N . GLN A 1 208 ? 22.796 -1.538 -5.549 1.00 51.59 208 GLN A N 1
ATOM 1624 C CA . GLN A 1 208 ? 23.972 -1.790 -6.392 1.00 51.59 208 GLN A CA 1
ATOM 1625 C C . GLN A 1 208 ? 23.845 -3.116 -7.154 1.00 51.59 208 GLN A C 1
ATOM 1627 O O . GLN A 1 208 ? 24.804 -3.537 -7.786 1.00 51.59 208 GLN A O 1
ATOM 1632 N N . ASP A 1 209 ? 22.681 -3.765 -7.088 1.00 57.41 209 ASP A N 1
ATOM 1633 C CA . ASP A 1 209 ? 22.486 -5.139 -7.533 1.00 57.41 209 ASP A CA 1
ATOM 1634 C C . ASP A 1 209 ? 21.458 -5.234 -8.666 1.00 57.41 209 ASP A C 1
ATOM 1636 O O . ASP A 1 209 ? 20.414 -4.577 -8.670 1.00 57.41 209 ASP A O 1
ATOM 1640 N N . ASP A 1 210 ? 21.713 -6.178 -9.564 1.00 72.19 210 ASP A N 1
ATOM 1641 C CA . ASP A 1 210 ? 20.897 -6.679 -10.678 1.00 72.19 210 ASP A CA 1
ATOM 1642 C C . ASP A 1 210 ? 19.499 -7.223 -10.281 1.00 72.19 210 ASP A C 1
ATOM 1644 O O . ASP A 1 210 ? 18.801 -7.838 -11.087 1.00 72.19 210 ASP A O 1
ATOM 1648 N N . LYS A 1 211 ? 19.040 -7.007 -9.039 1.00 80.38 211 LYS A N 1
ATOM 1649 C CA . LYS A 1 211 ? 17.753 -7.498 -8.505 1.00 80.38 211 LYS A CA 1
ATOM 1650 C C . LYS A 1 211 ? 16.542 -6.943 -9.255 1.00 80.38 211 LYS A C 1
ATOM 1652 O O . LYS A 1 211 ? 15.634 -7.712 -9.550 1.00 80.38 211 LYS A O 1
ATOM 1657 N N . VAL A 1 212 ? 16.523 -5.654 -9.600 1.00 83.19 212 VAL A N 1
ATOM 1658 C CA . VAL A 1 212 ? 15.404 -5.078 -10.378 1.00 83.19 212 VAL A CA 1
ATOM 1659 C C . VAL A 1 212 ? 15.378 -5.663 -11.789 1.00 83.19 212 VAL A C 1
ATOM 1661 O O . VAL A 1 212 ? 14.308 -5.987 -12.290 1.00 83.19 212 VAL A O 1
ATOM 1664 N N . ALA A 1 213 ? 16.546 -5.875 -12.404 1.00 84.12 213 ALA A N 1
ATOM 1665 C CA . ALA A 1 213 ? 16.632 -6.542 -13.700 1.00 84.12 213 ALA A CA 1
ATOM 1666 C C . ALA A 1 213 ? 16.142 -7.999 -13.614 1.00 84.12 213 ALA A C 1
ATOM 1668 O O . ALA A 1 213 ? 15.382 -8.440 -14.471 1.00 84.12 213 ALA A O 1
ATOM 1669 N N . ARG A 1 214 ? 16.484 -8.735 -12.546 1.00 86.38 214 ARG A N 1
ATOM 1670 C CA . ARG A 1 214 ? 15.937 -10.081 -12.290 1.00 86.38 214 ARG A CA 1
ATOM 1671 C C . ARG A 1 214 ? 14.426 -10.084 -12.078 1.00 86.38 214 ARG A C 1
ATOM 1673 O O . ARG A 1 214 ? 13.763 -10.998 -12.558 1.00 86.38 214 ARG A O 1
ATOM 1680 N N . LEU A 1 215 ? 13.883 -9.091 -11.376 1.00 88.88 215 LEU A N 1
ATOM 1681 C CA . LEU A 1 215 ? 12.437 -8.936 -11.232 1.00 88.88 215 LEU A CA 1
ATOM 1682 C C . LEU A 1 215 ? 11.794 -8.689 -12.596 1.00 88.88 215 LEU A C 1
ATOM 1684 O O . LEU A 1 215 ? 10.866 -9.401 -12.966 1.00 88.88 215 LEU A O 1
ATOM 1688 N N . ALA A 1 216 ? 12.342 -7.764 -13.385 1.00 88.31 216 ALA A N 1
ATOM 1689 C CA . ALA A 1 216 ? 11.867 -7.491 -14.737 1.00 88.31 216 ALA A CA 1
ATOM 1690 C C . ALA A 1 216 ? 11.929 -8.731 -15.648 1.00 88.31 216 ALA A C 1
ATOM 1692 O O . ALA A 1 216 ? 11.057 -8.902 -16.493 1.00 88.31 216 ALA A O 1
ATOM 1693 N N . ALA A 1 217 ? 12.904 -9.626 -15.442 1.00 88.12 217 ALA A N 1
ATOM 1694 C CA . ALA A 1 217 ? 13.001 -10.894 -16.171 1.00 88.12 217 ALA A CA 1
ATOM 1695 C C . ALA A 1 217 ? 11.867 -11.865 -15.840 1.00 88.12 217 ALA A C 1
ATOM 1697 O O . ALA A 1 217 ? 11.447 -12.642 -16.693 1.00 88.12 217 ALA A O 1
ATOM 1698 N N . LYS A 1 218 ? 11.400 -11.849 -14.590 1.00 89.62 218 LYS A N 1
ATOM 1699 C CA . LYS A 1 218 ? 10.372 -12.765 -14.087 1.00 89.62 218 LYS A CA 1
ATOM 1700 C C . LYS A 1 218 ? 8.952 -12.216 -14.223 1.00 89.62 218 LYS A C 1
ATOM 1702 O O . LYS A 1 218 ? 8.010 -12.994 -14.130 1.00 89.62 218 LYS A O 1
ATOM 1707 N N . CYS A 1 219 ? 8.794 -10.915 -14.464 1.00 88.50 219 CYS A N 1
ATOM 1708 C CA . CYS A 1 219 ? 7.500 -10.252 -14.618 1.00 88.50 219 CYS A CA 1
ATOM 1709 C C . CYS A 1 219 ? 7.236 -9.913 -16.101 1.00 88.50 219 CYS A C 1
ATOM 1711 O O . CYS A 1 219 ? 7.557 -8.810 -16.551 1.00 88.50 219 CYS A O 1
ATOM 1713 N N . PRO A 1 220 ? 6.619 -10.823 -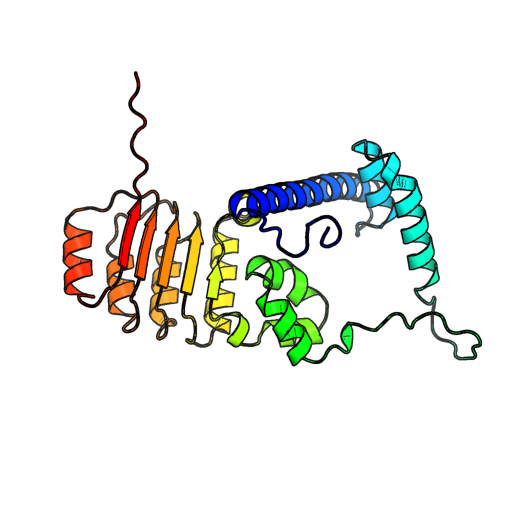16.881 1.00 86.62 220 PRO A N 1
ATOM 1714 C CA . PRO A 1 220 ? 6.439 -10.663 -18.326 1.00 86.62 220 PRO A CA 1
ATOM 1715 C C . PRO A 1 220 ? 5.396 -9.609 -18.712 1.00 86.62 220 PRO A C 1
ATOM 1717 O O . PRO A 1 220 ? 5.226 -9.332 -19.897 1.00 86.62 220 PRO A O 1
ATOM 1720 N N . MET A 1 221 ? 4.685 -9.029 -17.744 1.00 89.38 221 MET A N 1
ATOM 1721 C CA . MET A 1 221 ? 3.726 -7.943 -17.960 1.00 89.38 221 MET A CA 1
ATOM 1722 C C . MET A 1 221 ? 4.269 -6.574 -17.547 1.00 89.38 221 MET A C 1
ATOM 1724 O O . MET A 1 221 ? 3.554 -5.589 -17.673 1.00 89.38 221 MET A O 1
ATOM 1728 N N . LEU A 1 222 ? 5.520 -6.485 -17.086 1.00 91.44 222 LEU A N 1
ATOM 1729 C CA . LEU A 1 222 ? 6.071 -5.243 -16.556 1.00 91.44 222 LEU A CA 1
ATOM 1730 C C . LEU A 1 222 ? 6.270 -4.214 -17.674 1.00 91.44 222 LEU A C 1
ATOM 1732 O O . LEU A 1 222 ? 7.009 -4.459 -18.629 1.00 91.44 222 LEU A O 1
ATOM 1736 N N . GLU A 1 223 ? 5.608 -3.070 -17.561 1.00 92.19 223 GLU A N 1
ATOM 1737 C CA . GLU A 1 223 ? 5.635 -1.982 -18.544 1.00 92.19 223 GLU A CA 1
ATOM 1738 C C . GLU A 1 223 ? 6.330 -0.733 -17.998 1.00 92.19 223 GLU A C 1
ATOM 1740 O O . GLU A 1 223 ? 6.843 0.078 -18.771 1.00 92.19 223 GLU A O 1
ATOM 1745 N N . GLU A 1 224 ? 6.348 -0.564 -16.676 1.00 92.12 224 GLU A N 1
ATOM 1746 C CA . GLU A 1 224 ? 6.794 0.666 -16.031 1.00 92.12 224 GLU A CA 1
ATOM 1747 C C . GLU A 1 224 ? 7.685 0.371 -14.833 1.00 92.12 224 GLU A C 1
ATOM 1749 O O . GLU A 1 224 ? 7.294 -0.341 -13.907 1.00 92.12 224 GLU A O 1
ATOM 1754 N N . ILE A 1 225 ? 8.881 0.953 -14.842 1.00 89.62 225 ILE A N 1
ATOM 1755 C CA . ILE A 1 225 ? 9.810 0.903 -13.717 1.00 89.62 225 ILE A CA 1
ATOM 1756 C C . ILE A 1 225 ? 10.194 2.323 -13.349 1.00 89.62 225 ILE A C 1
ATOM 1758 O O . ILE A 1 225 ? 10.665 3.102 -14.183 1.00 89.62 225 ILE A O 1
ATOM 1762 N N . GLU A 1 226 ? 10.057 2.629 -12.071 1.00 88.38 226 GLU A N 1
ATOM 1763 C CA . GLU A 1 226 ? 10.593 3.841 -11.495 1.00 88.38 226 GLU A CA 1
ATOM 1764 C C . GLU A 1 226 ? 11.516 3.544 -10.321 1.00 88.38 226 GLU A C 1
ATOM 1766 O O . GLU A 1 226 ? 11.145 2.865 -9.363 1.00 88.38 226 GLU A O 1
ATOM 1771 N N . CYS A 1 227 ? 12.717 4.114 -10.378 1.00 83.69 227 CYS A N 1
ATOM 1772 C CA . CYS A 1 227 ? 13.667 4.099 -9.277 1.00 83.69 227 CYS A CA 1
ATOM 1773 C C . CYS A 1 227 ? 14.069 5.538 -8.948 1.00 83.69 227 CYS A C 1
ATOM 1775 O O . CYS A 1 227 ? 14.748 6.210 -9.727 1.00 83.69 227 CYS A O 1
ATOM 1777 N N . SER A 1 228 ? 13.657 6.015 -7.780 1.00 78.81 228 SER A N 1
ATOM 1778 C CA . SER A 1 228 ? 13.899 7.384 -7.326 1.00 78.81 228 SER A CA 1
ATOM 1779 C C . SER A 1 228 ? 14.899 7.406 -6.167 1.00 78.81 228 SER A C 1
ATOM 1781 O O . SER A 1 228 ? 14.934 6.508 -5.326 1.00 78.81 228 SER A O 1
ATOM 1783 N N . HIS A 1 229 ? 15.710 8.461 -6.113 1.00 69.94 229 HIS A N 1
ATOM 1784 C CA . HIS A 1 229 ? 16.814 8.695 -5.177 1.00 69.94 229 HIS A CA 1
ATOM 1785 C C . HIS A 1 229 ? 17.963 7.673 -5.269 1.00 69.94 229 HIS A C 1
ATOM 1787 O O . HIS A 1 229 ? 18.651 7.424 -4.281 1.00 69.94 229 HIS A O 1
ATOM 1793 N N . GLN A 1 230 ? 18.199 7.092 -6.452 1.00 68.75 230 GLN A N 1
ATOM 1794 C CA . GLN A 1 230 ? 19.239 6.079 -6.667 1.00 68.75 230 GLN A CA 1
ATOM 1795 C C . GLN A 1 230 ? 20.044 6.337 -7.942 1.00 68.75 230 GLN A C 1
ATOM 1797 O O . GLN A 1 230 ? 19.479 6.469 -9.027 1.00 68.75 230 GLN A O 1
ATOM 1802 N N . LYS A 1 231 ? 21.376 6.341 -7.822 1.00 70.12 231 LYS A N 1
ATOM 1803 C CA . LYS A 1 231 ? 22.282 6.356 -8.975 1.00 70.12 231 LYS A CA 1
ATOM 1804 C C . LYS A 1 231 ? 22.499 4.923 -9.458 1.00 70.12 231 LYS A C 1
ATOM 1806 O O . LYS A 1 231 ? 23.127 4.136 -8.757 1.00 70.12 231 LYS A O 1
ATOM 1811 N N . GLN A 1 232 ? 22.001 4.603 -10.649 1.00 73.62 232 GLN A N 1
ATOM 1812 C CA . GLN A 1 232 ? 22.164 3.277 -11.250 1.00 73.62 232 GLN A CA 1
ATOM 1813 C C . GLN A 1 232 ? 23.434 3.211 -12.122 1.00 73.62 232 GLN A C 1
ATOM 1815 O O . GLN A 1 232 ? 23.719 4.164 -12.857 1.00 73.62 232 GLN A O 1
ATOM 1820 N N . PRO A 1 233 ? 24.215 2.117 -12.061 1.00 76.62 233 PRO A N 1
ATOM 1821 C CA . PRO A 1 233 ? 25.413 1.937 -12.880 1.00 76.62 233 PRO A CA 1
ATOM 1822 C C . PRO A 1 233 ? 25.065 1.675 -14.354 1.00 76.62 233 PRO A C 1
ATOM 1824 O O . PRO A 1 233 ? 23.985 1.195 -14.673 1.00 76.62 233 PRO A O 1
ATOM 1827 N N . ALA A 1 234 ? 25.992 1.927 -15.283 1.00 79.69 234 ALA A N 1
ATOM 1828 C CA . ALA A 1 234 ? 25.729 1.774 -16.723 1.00 79.69 234 ALA A CA 1
ATOM 1829 C C . ALA A 1 234 ? 25.263 0.355 -17.123 1.00 79.69 234 ALA A C 1
ATOM 1831 O O . ALA A 1 234 ? 24.409 0.198 -17.997 1.00 79.69 234 ALA A O 1
ATOM 1832 N N . TYR A 1 235 ? 25.789 -0.682 -16.461 1.00 82.25 235 TYR A N 1
ATOM 1833 C CA . TYR A 1 235 ? 25.427 -2.072 -16.752 1.00 82.25 235 TYR A CA 1
ATOM 1834 C C . TYR A 1 235 ? 23.959 -2.386 -16.418 1.00 82.25 235 TYR A C 1
ATOM 1836 O O . TYR A 1 235 ? 23.372 -3.245 -17.074 1.00 82.25 235 TYR A O 1
ATOM 1844 N N . PHE A 1 236 ? 23.360 -1.678 -15.453 1.00 83.00 236 PHE A N 1
ATOM 1845 C CA . PHE A 1 236 ? 21.959 -1.845 -15.064 1.00 83.00 236 PHE A CA 1
ATOM 1846 C C . PHE A 1 236 ? 21.035 -1.596 -16.256 1.00 83.00 236 PHE A C 1
ATOM 1848 O O . PHE A 1 236 ? 20.205 -2.437 -16.587 1.00 83.00 236 PHE A O 1
ATOM 1855 N N . TYR A 1 237 ? 21.235 -0.476 -16.954 1.00 83.12 237 TYR A N 1
ATOM 1856 C CA . TYR A 1 237 ? 20.432 -0.107 -18.120 1.00 83.12 237 TYR A CA 1
ATOM 1857 C C . TYR A 1 237 ? 20.588 -1.114 -19.258 1.00 83.12 237 TYR A C 1
ATOM 1859 O O . TYR A 1 237 ? 19.608 -1.479 -19.902 1.00 83.12 237 TYR A O 1
ATOM 1867 N N . LYS A 1 238 ? 21.815 -1.607 -19.476 1.00 84.88 238 LYS A N 1
ATOM 1868 C CA . LYS A 1 238 ? 22.095 -2.622 -20.498 1.00 84.88 238 LYS A CA 1
ATOM 1869 C C . LYS A 1 238 ? 21.378 -3.938 -20.193 1.00 84.88 238 LYS A C 1
ATOM 1871 O O . LYS A 1 238 ? 20.780 -4.521 -21.091 1.00 84.88 238 LYS A O 1
ATOM 1876 N N . GLN A 1 239 ? 21.424 -4.395 -18.943 1.00 84.88 239 GLN A N 1
ATOM 1877 C CA . GLN A 1 239 ? 20.715 -5.604 -18.522 1.00 84.88 239 GLN A CA 1
ATOM 1878 C C . GLN A 1 239 ? 19.203 -5.424 -18.605 1.00 84.88 239 GLN A C 1
ATOM 1880 O O . GLN A 1 239 ? 18.524 -6.284 -19.154 1.00 84.88 239 GLN A O 1
ATOM 1885 N N . LEU A 1 240 ? 18.679 -4.301 -18.114 1.00 85.19 240 LEU A N 1
ATOM 1886 C CA . LEU A 1 240 ? 17.246 -4.041 -18.124 1.00 85.19 240 LEU A CA 1
ATOM 1887 C C . LEU A 1 240 ? 16.696 -3.965 -19.553 1.00 85.19 240 LEU A C 1
ATOM 1889 O O . LEU A 1 240 ? 15.675 -4.580 -19.840 1.00 85.19 240 LEU A O 1
ATOM 1893 N N . GLY A 1 241 ? 17.411 -3.294 -20.461 1.00 83.56 241 GLY A N 1
ATOM 1894 C CA . GLY A 1 241 ? 17.050 -3.240 -21.878 1.00 83.56 241 GLY A CA 1
ATOM 1895 C C . GLY A 1 241 ? 17.125 -4.599 -22.581 1.00 83.56 241 GLY A C 1
ATOM 1896 O O . GLY A 1 241 ? 16.306 -4.874 -23.451 1.00 83.56 241 GLY A O 1
ATOM 1897 N N . ALA A 1 242 ? 18.062 -5.470 -22.189 1.00 86.75 242 ALA A N 1
ATOM 1898 C CA . ALA A 1 242 ? 18.162 -6.825 -22.739 1.00 86.75 242 ALA A CA 1
ATOM 1899 C C . ALA A 1 242 ? 17.039 -7.745 -22.239 1.00 86.75 242 ALA A C 1
ATOM 1901 O O . ALA A 1 242 ? 16.510 -8.556 -22.992 1.00 86.75 242 ALA A O 1
ATOM 1902 N N . VAL A 1 243 ? 16.690 -7.624 -20.961 1.00 87.00 243 VAL A N 1
ATOM 1903 C CA . VAL A 1 243 ? 15.693 -8.466 -20.299 1.00 87.00 243 VAL A CA 1
ATOM 1904 C C . VAL A 1 243 ? 14.267 -8.028 -20.633 1.00 87.00 243 VAL A C 1
ATOM 1906 O O . VAL A 1 243 ? 13.374 -8.866 -20.750 1.00 87.00 243 VAL A O 1
ATOM 1909 N N . ARG A 1 244 ? 14.035 -6.719 -20.768 1.00 84.81 244 ARG A N 1
ATOM 1910 C CA . ARG A 1 244 ? 12.700 -6.147 -20.942 1.00 84.81 244 ARG A CA 1
ATOM 1911 C C . ARG A 1 244 ? 12.686 -5.039 -22.004 1.00 84.81 244 ARG A C 1
ATOM 1913 O O . ARG A 1 244 ? 12.499 -3.870 -21.669 1.00 84.81 244 ARG A O 1
ATOM 1920 N N . PRO A 1 245 ? 12.843 -5.389 -23.292 1.00 83.62 245 PRO A N 1
ATOM 1921 C CA . PRO A 1 245 ? 12.858 -4.405 -24.376 1.00 83.62 245 PRO A CA 1
ATOM 1922 C C . PRO A 1 245 ? 11.505 -3.701 -24.575 1.00 83.62 245 PRO A C 1
ATOM 1924 O O . PRO A 1 245 ? 11.463 -2.597 -25.103 1.00 83.62 245 PRO A O 1
ATOM 1927 N N . GLU A 1 246 ? 10.403 -4.311 -24.126 1.00 85.94 246 GLU A N 1
ATOM 1928 C CA . GLU A 1 246 ? 9.033 -3.783 -24.255 1.00 85.94 246 GLU A CA 1
ATOM 1929 C C . GLU A 1 246 ? 8.644 -2.777 -23.158 1.00 85.94 246 GLU A C 1
ATOM 1931 O O . GLU A 1 246 ? 7.486 -2.366 -23.062 1.00 85.94 246 GLU A O 1
ATOM 1936 N N . LEU A 1 247 ? 9.588 -2.390 -22.294 1.00 88.44 247 LEU A N 1
ATOM 1937 C CA . LEU A 1 247 ? 9.321 -1.457 -21.207 1.00 88.44 247 LEU A CA 1
ATOM 1938 C C . LEU A 1 247 ? 8.882 -0.095 -21.773 1.00 88.44 247 LEU A C 1
ATOM 1940 O O . LEU A 1 247 ? 9.636 0.581 -22.471 1.00 88.44 247 LEU A O 1
ATOM 1944 N N . LYS A 1 248 ? 7.660 0.331 -21.445 1.00 91.38 248 LYS A N 1
ATOM 1945 C CA . LYS A 1 248 ? 7.071 1.585 -21.936 1.00 91.38 248 LYS A CA 1
ATOM 1946 C C . LYS A 1 248 ? 7.642 2.802 -21.222 1.00 91.38 248 LYS A C 1
ATOM 1948 O O . LYS A 1 248 ? 7.757 3.867 -21.826 1.00 91.38 248 LYS A O 1
ATOM 1953 N N . ARG A 1 249 ? 7.946 2.679 -19.925 1.00 89.00 249 ARG A N 1
ATOM 1954 C CA . ARG A 1 249 ? 8.481 3.782 -19.116 1.00 89.00 249 ARG A CA 1
ATOM 1955 C C . ARG A 1 249 ? 9.577 3.312 -18.172 1.00 89.00 249 ARG A C 1
ATOM 1957 O O . ARG A 1 249 ? 9.364 2.431 -17.346 1.00 89.00 249 ARG A O 1
ATOM 1964 N N . LEU A 1 250 ? 10.721 3.984 -18.252 1.00 88.00 250 LEU A N 1
ATOM 1965 C CA . LEU A 1 250 ? 11.793 3.907 -17.268 1.00 88.00 250 LEU A CA 1
ATOM 1966 C C . LEU A 1 250 ? 12.025 5.305 -16.697 1.00 88.00 250 LEU A C 1
ATOM 1968 O O . LEU A 1 250 ? 12.462 6.201 -17.420 1.00 88.00 250 LEU A O 1
ATOM 1972 N N . ARG A 1 251 ? 11.738 5.501 -15.409 1.00 85.50 251 ARG A N 1
ATOM 1973 C CA . ARG A 1 251 ? 11.970 6.773 -14.714 1.00 85.50 251 ARG A CA 1
ATOM 1974 C C . ARG A 1 251 ? 13.040 6.590 -13.647 1.00 85.50 251 ARG A C 1
ATOM 1976 O O . ARG A 1 251 ? 12.832 5.877 -12.675 1.00 85.50 251 ARG A O 1
ATOM 1983 N N . ILE A 1 252 ? 14.180 7.252 -13.821 1.00 82.38 252 ILE A N 1
ATOM 1984 C CA . ILE A 1 252 ? 15.247 7.279 -12.818 1.00 82.38 252 ILE A CA 1
ATOM 1985 C C . ILE A 1 252 ? 15.396 8.710 -12.320 1.00 82.38 252 ILE A C 1
ATOM 1987 O O . ILE A 1 252 ? 15.800 9.591 -13.076 1.00 82.38 252 ILE A O 1
ATOM 1991 N N . VAL A 1 253 ? 15.061 8.952 -11.056 1.00 77.38 253 VAL A N 1
ATOM 1992 C CA . VAL A 1 253 ? 15.208 10.276 -10.437 1.00 77.38 253 VAL A CA 1
ATOM 1993 C C . VAL A 1 253 ? 16.399 10.218 -9.495 1.00 77.38 253 VAL A C 1
ATOM 1995 O O . VAL A 1 253 ? 16.330 9.600 -8.442 1.00 77.38 253 VAL A O 1
ATOM 1998 N N . CYS A 1 254 ? 17.516 10.845 -9.849 1.00 69.75 254 CYS A N 1
ATOM 1999 C CA . CYS A 1 254 ? 18.619 11.043 -8.909 1.00 69.75 254 CYS A CA 1
ATOM 2000 C C . CYS A 1 254 ? 18.392 12.353 -8.147 1.00 69.75 254 CYS A C 1
ATOM 2002 O O . CYS A 1 254 ? 18.060 13.360 -8.770 1.00 69.75 254 CYS A O 1
ATOM 2004 N N . LEU A 1 255 ? 18.622 12.378 -6.828 1.00 60.31 255 LEU A N 1
ATOM 2005 C CA . LEU A 1 255 ? 18.846 13.664 -6.165 1.00 60.31 255 LEU A CA 1
ATOM 2006 C C . LEU A 1 255 ? 20.132 14.237 -6.746 1.00 60.31 255 LEU A C 1
ATOM 2008 O O . LEU A 1 255 ? 21.213 13.687 -6.529 1.00 60.31 255 LEU A O 1
ATOM 2012 N N . GLY A 1 256 ? 20.001 15.310 -7.522 1.00 47.66 256 GLY A N 1
ATOM 2013 C CA . GLY A 1 256 ? 21.135 16.160 -7.823 1.00 47.66 256 GLY A CA 1
ATOM 2014 C C . GLY A 1 256 ? 21.718 16.622 -6.497 1.00 47.66 256 GLY A C 1
ATOM 2015 O O . GLY A 1 256 ? 20.995 17.128 -5.642 1.00 47.66 256 GLY A O 1
ATOM 2016 N N . SER A 1 257 ? 23.018 16.416 -6.316 1.00 39.66 257 SER A N 1
ATOM 2017 C CA . SER A 1 257 ? 23.811 17.230 -5.408 1.00 39.66 257 SER A CA 1
ATOM 2018 C C . SER A 1 257 ? 23.420 18.685 -5.644 1.00 39.66 257 SER A C 1
ATOM 2020 O O . SER A 1 257 ? 23.688 19.219 -6.724 1.00 39.66 257 SER A O 1
ATOM 2022 N N . THR A 1 258 ? 22.736 19.293 -4.677 1.00 35.56 258 THR A N 1
ATOM 2023 C CA . THR A 1 258 ? 22.570 20.739 -4.610 1.00 35.56 258 THR A CA 1
ATOM 2024 C C . THR A 1 258 ? 23.962 21.316 -4.809 1.00 35.56 258 THR A C 1
ATOM 2026 O O . THR A 1 258 ? 24.879 20.985 -4.055 1.00 35.56 258 THR A O 1
ATOM 2029 N N . GLN A 1 259 ? 24.151 22.080 -5.885 1.00 35.28 259 GLN A N 1
ATOM 2030 C CA . GLN A 1 259 ? 25.358 22.869 -6.049 1.00 35.28 259 GLN A CA 1
ATOM 2031 C C . GLN A 1 259 ? 25.482 23.729 -4.791 1.00 35.28 259 GLN A C 1
ATOM 2033 O O . GLN A 1 259 ? 24.606 24.543 -4.510 1.00 35.28 259 GLN A O 1
ATOM 2038 N N . MET A 1 260 ? 26.533 23.486 -4.010 1.00 36.00 260 MET A N 1
ATOM 2039 C CA . MET A 1 260 ? 27.044 24.500 -3.104 1.00 36.00 260 MET A CA 1
ATOM 2040 C C . MET A 1 260 ? 27.458 25.688 -3.977 1.00 36.00 260 MET A C 1
ATOM 2042 O O . MET A 1 260 ? 28.343 25.541 -4.823 1.00 36.00 260 MET A O 1
ATOM 2046 N N . GLN A 1 261 ? 26.786 26.821 -3.795 1.00 33.16 261 GLN A N 1
ATOM 2047 C CA . GLN A 1 261 ? 27.384 28.139 -3.981 1.00 33.16 261 GLN A CA 1
ATOM 2048 C C . GLN A 1 261 ? 27.694 28.697 -2.599 1.00 33.16 261 GLN A C 1
ATOM 2050 O O . GLN A 1 261 ? 26.852 28.488 -1.694 1.00 33.16 261 GLN A O 1
#

Radius of gyration: 23.57 Å; Cα contacts (8 Å, |Δi|>4): 310; chains: 1; bounding box: 69×43×61 Å

pLDDT: mean 78.18, std 15.02, range [33.16, 95.12]

Organism: Brachypodium distachyon (NCBI:txid15368)

Solvent-accessible surface area (backbone atoms only — not comparable to full-atom values): 14922 Å² total; per-residue (Å²): 116,80,86,78,51,57,98,83,62,79,78,54,69,67,60,53,52,51,53,51,49,53,53,51,49,50,51,52,52,43,49,50,47,11,45,55,50,24,55,75,67,71,45,95,63,80,47,73,65,34,45,49,49,22,38,45,75,75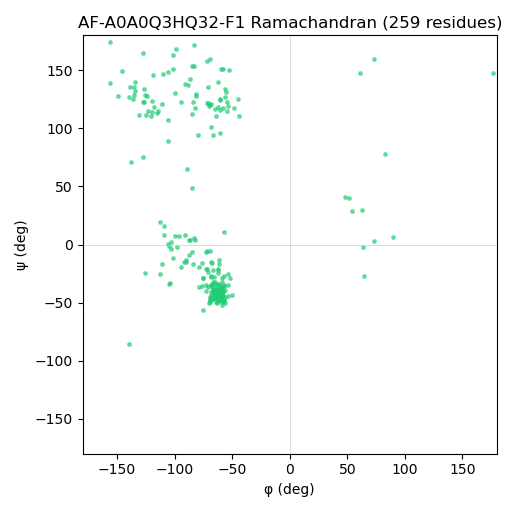,66,44,54,87,51,42,63,62,49,49,55,50,51,52,53,54,59,72,69,55,78,84,71,95,80,84,88,82,87,92,78,92,66,82,74,81,74,66,72,80,73,54,50,60,67,58,47,38,62,53,46,66,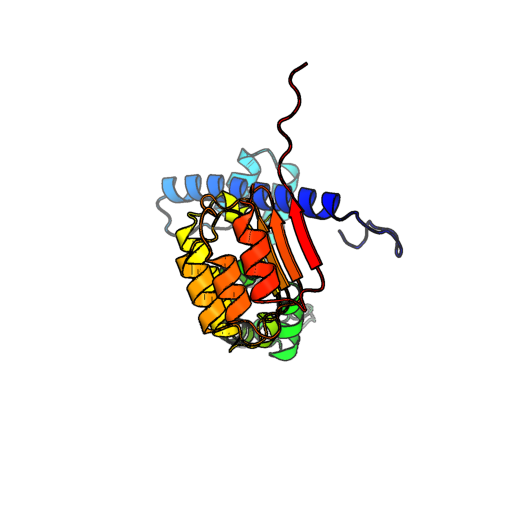74,48,45,64,64,51,34,73,78,42,54,35,70,71,45,72,66,41,32,56,37,65,54,44,38,83,60,30,25,60,41,62,53,51,98,44,69,62,62,80,72,48,61,44,70,59,53,47,52,51,50,51,52,40,52,60,39,10,71,32,53,23,29,33,47,32,41,42,52,41,66,44,72,69,54,46,56,50,43,35,74,47,27,56,43,23,27,35,40,37,42,34,51,38,76,83,67,92,60,69,58,65,41,52,27,46,56,49,15,86,48,46,30,36,43,33,39,31,62,47,82,75,59,77,65,53,57,56,49,33,49,69,56,39,71,77,48,75,41,79,47,74,40,58,73,70,79,75,80,83,127

Sequence (261 aa):
MRKVIAPNGKIGKDAKEAVQAFVSEFIAFVTREASGKCRKEKQEAITGDHLLWAMATLGFQDYIQPLKLYLQKYRGVLPRKMVAEPNPLPVPEVRDWSELTVDALSAIFTKLGTIEILMGAGLVCHSWLEAAKLTELWRFEDMTGHNVVFSKAGNVMCKMAKVAIDRSDGRMESFWAEKFVSSELLDYIASRGNSLKSIQIISSGCFQDDKVARLAAKCPMLEEIECSHQKQPAYFYKQLGAVRPELKRLRIVCLGSTQMQ

Secondary structure (DSSP, 8-state):
-TTSS-TTPPPPHHHHHHHHHHHHHHHHHHHHHHHHHHHHTT-SS--HHHHHHHHHHTT-HHHHHHHHHHHHHHHHHS-SS-------S-------GGG--HHHHHHHHTTS-HHHHHHTGGGS-HHHHHHHT-GGGGSEEEESS-HHHHHS-HHHHHHHHHHHHHHTTT---EEEEES---HHHHHHHHHH-TT--EEEEES-S---STHHHHHHHH-TT--EEEEES----HHHHHHHHHH-TT-SEEEEE--------

Foldseek 3Di:
DVVVADPPRDDDPVNVLVVQVVVVVVVVQLVVQLVVVCVVVVHPDRDLVSSLVSCVVVPVVVCNVVSVVVSVVVVVPDDPDDDDDDDDDDDPPPPDPLPDDLVRLLVVLLVPALCCLVVPQLPPDPSSVVSSLALVSLQEHAPPSRPCLVVDDLVVVLVSLLSSLVSNQLNHAEEADEQNDDLVSLVSCLVRNQNHAEYAYYHHPDDQDCSVLSSLLSHLNHQYYHYAQDDYDPVSVVSNCVRCVNHNYYHYHHPPDPDDD

Nearest PDB structures (foldseek):
  7cvo-assembly1_G-2  TM=8.682E-01  e=1.898E-05  Arabidopsis thaliana
  5g49-assembly1_A  TM=8.947E-01  e=5.672E-05  Arabidopsis thaliana
  6r0l-assembly1_A  TM=8.924E-01  e=8.607E-05  Oryza sativa
  7xyg-assembly1_D  TM=8.048E-01  e=2.785E-01  Drosophila melanogaster
  8k7m-assembly1_A  TM=3.897E-01  e=1.414E-01  synthetic construct

InterPro domains:
  IPR003958 Transcription factor CBF/NF-Y/archaeal histone domain [PF00808] (1-55)
  IPR009072 Histone-fold [G3DSA:1.10.20.10] (1-85)
  IPR009072 Histone-fold [SSF47113] (1-80)
  IPR032675 Leucine-rich repeat domain superfamily [G3DSA:3.80.10.10] (169-261)
  IPR036047 F-box-like domain superfamily [SSF81383] (95-149)